Protein AF-A0A8R7U5A9-F1 (afdb_monomer)

Nearest PDB structures (foldseek):
  7xdx-assembly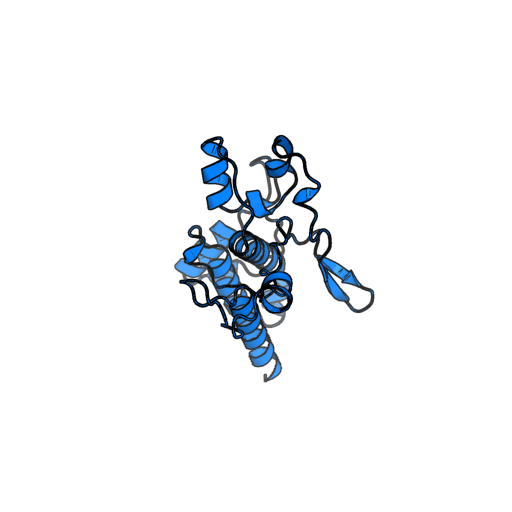2_B  TM=7.888E-01  e=1.200E-06  Arabidopsis thaliana
  7xdw-assembly2_B  TM=7.801E-01  e=1.683E-06  Arabidopsis thaliana
  4q5j-assembly1_A  TM=7.219E-01  e=9.048E-07  Arabidopsis thaliana
  7xdy-assembly2_B  TM=7.774E-01  e=3.311E-06  Arabidopsis thaliana
  3hgk-assembly3_C  TM=7.229E-01  e=4.433E-05  Solanum pimpinellifolium

pLDDT: mean 84.76, std 14.55, range [39.56, 98.56]

Mean predicted aligned error: 9.05 Å

Radius of gyration: 20.27 Å; Cα contacts (8 Å, |Δi|>4): 249; chains: 1; bounding box: 58×45×47 Å

Sequence (190 aa):
MAYLHEKLGMPTMRFVSMDGADFDAPPPPPPHGNLKSGNILLDANLEPHIADYGFFPLVNAPQAPQALFAFRSPEAVAVLQQQQRVPVSARSDVYCFGVVLLELITGRFPSQYLLNARGGTDVVHWAAAAVTEGSEHEVIDPVIAAAGGGSAVQLVRIAVECTDPAPESRPNMAEVARMVEEVASASGAS

Foldseek 3Di:
DVVCCVPPVDPDDQDAPPVRHGPPDDDDQFAQQAQAPVQFDADPVRDTDGHSRVVQVVDDQVCSCVRGLLCLALVNVVCVVVVHRDDRHLLSVLQRVLQRLLCVFQVWADCSNDPDNPDTDPSQVVLLVCVVVVNNVVRGHPVCVVVPCPLVSQSSVLSNLSRDSDSVSHDGVVVSVVSNVVSVVVVVVD

Structure (mmCIF, N/CA/C/O backbone):
data_AF-A0A8R7U5A9-F1
#
_entry.id   AF-A0A8R7U5A9-F1
#
loop_
_atom_site.group_PDB
_atom_site.id
_atom_site.type_symbol
_atom_site.label_atom_id
_atom_site.label_alt_id
_atom_site.label_comp_id
_atom_site.label_asym_id
_atom_site.label_entity_id
_atom_site.label_seq_id
_atom_site.pdbx_PDB_ins_code
_atom_site.Cartn_x
_atom_site.Cartn_y
_atom_site.Cartn_z
_atom_site.occupancy
_atom_site.B_iso_or_equiv
_atom_site.auth_seq_id
_atom_site.auth_comp_id
_atom_site.auth_asym_id
_atom_site.auth_atom_id
_atom_site.pdbx_PDB_model_num
ATOM 1 N N . MET A 1 1 ? 27.871 -22.276 -12.167 1.00 52.97 1 MET A N 1
ATOM 2 C CA . MET A 1 1 ? 29.222 -22.473 -12.774 1.00 52.97 1 MET A CA 1
ATOM 3 C C . MET A 1 1 ? 29.592 -23.948 -13.071 1.00 52.97 1 MET A C 1
ATOM 5 O O . MET A 1 1 ? 30.771 -24.288 -13.151 1.00 52.97 1 MET A O 1
ATOM 9 N N . ALA A 1 2 ? 28.615 -24.831 -13.340 1.00 52.47 2 ALA A N 1
ATOM 10 C CA . ALA A 1 2 ? 28.852 -26.277 -13.500 1.00 52.47 2 ALA A CA 1
ATOM 11 C C . ALA A 1 2 ? 29.769 -26.658 -14.687 1.00 52.47 2 ALA A C 1
ATOM 13 O O . ALA A 1 2 ? 30.553 -27.597 -14.583 1.00 52.47 2 ALA A O 1
ATOM 14 N N . TYR A 1 3 ? 29.738 -25.883 -15.779 1.00 52.34 3 TYR A N 1
ATOM 15 C CA . TYR A 1 3 ? 30.526 -26.145 -16.993 1.00 52.34 3 TYR A CA 1
ATOM 16 C C . TYR A 1 3 ? 32.052 -26.023 -16.793 1.00 52.34 3 TYR A C 1
ATOM 18 O O . TYR A 1 3 ? 32.822 -26.726 -17.444 1.00 52.34 3 TYR A O 1
ATOM 26 N N . LEU A 1 4 ? 32.515 -25.152 -15.885 1.00 55.72 4 LEU A N 1
ATOM 27 C CA . LEU A 1 4 ? 33.953 -24.943 -15.645 1.00 55.72 4 LEU A CA 1
ATOM 28 C C . LEU A 1 4 ? 34.554 -26.016 -14.728 1.00 55.72 4 LEU A C 1
ATOM 30 O O . LEU A 1 4 ? 35.714 -26.387 -14.902 1.00 55.72 4 LEU A O 1
ATOM 34 N N . HIS A 1 5 ? 33.759 -26.546 -13.796 1.00 57.88 5 HIS A N 1
ATOM 35 C CA . HIS A 1 5 ? 34.173 -27.600 -12.869 1.00 57.88 5 HIS A CA 1
ATOM 36 C C . HIS A 1 5 ? 34.512 -28.903 -13.607 1.00 57.88 5 HIS A C 1
ATOM 38 O O . HIS A 1 5 ? 35.567 -29.492 -13.381 1.00 57.88 5 HIS A O 1
ATOM 44 N N . GLU A 1 6 ? 33.658 -29.307 -14.552 1.00 55.81 6 GLU A N 1
ATOM 45 C CA . GLU A 1 6 ? 33.823 -30.556 -15.306 1.00 55.81 6 GLU A CA 1
ATOM 46 C C . GLU A 1 6 ? 35.008 -30.512 -16.288 1.00 55.81 6 GLU A C 1
ATOM 48 O O . GLU A 1 6 ? 35.665 -31.523 -16.524 1.00 55.81 6 GLU A O 1
ATOM 53 N N . LYS A 1 7 ? 35.321 -29.335 -16.849 1.00 59.81 7 LYS A N 1
ATOM 54 C CA . LYS A 1 7 ? 36.348 -29.180 -17.896 1.00 59.81 7 LYS A CA 1
ATOM 55 C C . LYS A 1 7 ? 37.743 -28.822 -17.381 1.00 59.81 7 LYS A C 1
ATOM 57 O O . LYS A 1 7 ? 38.711 -29.135 -18.068 1.00 59.81 7 LYS A O 1
ATOM 62 N N . LEU A 1 8 ? 37.860 -28.137 -16.240 1.00 62.53 8 LEU A N 1
ATOM 63 C CA . LEU A 1 8 ? 39.127 -27.526 -15.803 1.00 62.53 8 LEU A CA 1
ATOM 64 C C . LEU A 1 8 ? 39.675 -28.071 -14.479 1.00 62.53 8 LEU A C 1
ATOM 66 O O . LEU A 1 8 ? 40.737 -27.626 -14.051 1.00 62.53 8 LEU A O 1
ATOM 70 N N . GLY A 1 9 ? 38.988 -29.018 -13.827 1.00 54.84 9 GLY A N 1
ATOM 71 C CA . GLY A 1 9 ? 39.490 -29.675 -12.612 1.00 54.84 9 GLY A CA 1
ATOM 72 C C . GLY A 1 9 ? 39.739 -28.724 -11.436 1.00 54.84 9 GLY A C 1
ATOM 73 O O . GLY A 1 9 ? 40.524 -29.041 -10.543 1.00 54.84 9 GLY A O 1
ATOM 74 N N . MET A 1 10 ? 39.106 -27.547 -11.437 1.00 55.41 10 MET A N 1
ATOM 75 C CA . MET A 1 10 ? 39.210 -26.604 -10.327 1.00 55.41 10 MET A CA 1
ATOM 76 C C . MET A 1 10 ? 38.333 -27.076 -9.159 1.00 55.41 10 MET A C 1
ATOM 78 O O . MET A 1 10 ? 37.190 -27.470 -9.400 1.00 55.41 10 MET A O 1
ATOM 82 N N . PRO A 1 11 ? 38.820 -27.021 -7.904 1.00 54.31 11 PRO A N 1
ATOM 83 C CA . PRO A 1 11 ? 38.012 -27.369 -6.740 1.00 54.31 11 PRO A CA 1
ATOM 84 C C . PRO A 1 11 ? 36.778 -26.465 -6.659 1.00 54.31 11 PRO A C 1
ATOM 86 O O . PRO A 1 11 ? 36.844 -25.286 -7.008 1.00 54.31 11 PRO A O 1
ATOM 89 N N . THR A 1 12 ? 35.657 -27.016 -6.188 1.00 53.78 12 THR A N 1
ATOM 90 C CA . THR A 1 12 ? 34.401 -26.286 -5.978 1.00 53.78 12 THR A CA 1
ATOM 91 C C . THR A 1 12 ? 34.608 -25.147 -4.973 1.00 53.78 12 THR A C 1
ATOM 93 O O . THR A 1 12 ? 34.475 -25.332 -3.766 1.00 53.78 12 THR A O 1
ATOM 96 N N . MET A 1 13 ? 34.970 -23.958 -5.455 1.00 54.38 13 MET A N 1
ATOM 97 C CA . MET A 1 13 ? 34.947 -22.741 -4.652 1.00 54.38 13 MET A CA 1
ATOM 98 C C . MET A 1 13 ? 33.542 -22.158 -4.700 1.00 54.38 13 MET A C 1
ATOM 100 O O . MET A 1 13 ? 33.015 -21.860 -5.771 1.00 54.38 13 MET A O 1
ATOM 104 N N . ARG A 1 14 ? 32.944 -21.991 -3.520 1.00 55.91 14 ARG A N 1
ATOM 105 C CA . ARG A 1 14 ? 31.702 -21.244 -3.346 1.00 55.91 14 ARG A CA 1
ATOM 106 C C . ARG A 1 14 ? 32.019 -19.766 -3.546 1.00 55.91 14 ARG A C 1
ATOM 108 O O . ARG A 1 14 ? 32.600 -19.134 -2.666 1.00 55.91 14 ARG A O 1
ATOM 115 N N . PHE A 1 15 ? 31.704 -19.238 -4.724 1.00 54.28 15 PHE A N 1
ATOM 116 C CA . PHE A 1 15 ? 31.836 -17.812 -4.979 1.00 54.28 15 PHE A CA 1
ATOM 117 C C . PHE A 1 15 ? 30.671 -17.103 -4.299 1.00 54.28 15 PHE A C 1
ATOM 119 O O . PHE A 1 15 ? 29.506 -17.365 -4.589 1.00 54.28 15 PHE A O 1
ATOM 126 N N . VAL A 1 16 ? 31.008 -16.212 -3.377 1.00 54.53 16 VAL A N 1
ATOM 127 C CA . VAL A 1 16 ? 30.062 -15.331 -2.705 1.00 54.53 16 VAL A CA 1
ATOM 128 C C . VAL A 1 16 ? 30.324 -13.926 -3.241 1.00 54.53 16 VAL A C 1
ATOM 130 O O . VAL A 1 16 ? 31.478 -13.500 -3.322 1.00 54.53 16 VAL A O 1
ATOM 133 N N . SER A 1 17 ? 29.277 -13.234 -3.681 1.00 58.25 17 SER A N 1
ATOM 134 C CA . SER A 1 17 ? 29.341 -11.828 -4.084 1.00 58.25 17 SER A CA 1
ATOM 135 C C . SER A 1 17 ? 29.737 -10.941 -2.890 1.00 58.25 17 SER A C 1
ATOM 137 O O . SER A 1 17 ? 29.670 -11.364 -1.735 1.00 58.25 17 SER A O 1
ATOM 139 N N . MET A 1 18 ? 30.186 -9.706 -3.147 1.00 57.56 18 MET A N 1
ATOM 140 C CA . MET A 1 18 ? 30.623 -8.770 -2.093 1.00 57.56 18 MET A CA 1
ATOM 141 C C . MET A 1 18 ? 29.523 -8.440 -1.069 1.00 57.56 18 MET A C 1
ATOM 143 O O . MET A 1 18 ? 29.830 -7.992 0.031 1.00 57.56 18 MET A O 1
ATOM 147 N N . ASP A 1 19 ? 28.262 -8.678 -1.421 1.00 65.94 19 ASP A N 1
ATOM 148 C CA . ASP A 1 19 ? 27.071 -8.526 -0.582 1.00 65.94 19 ASP A CA 1
ATOM 149 C C . ASP A 1 19 ? 26.664 -9.814 0.163 1.00 65.94 19 ASP A C 1
ATOM 151 O O . ASP A 1 19 ? 25.644 -9.831 0.848 1.00 65.94 19 ASP A O 1
ATOM 155 N N . GLY A 1 20 ? 27.444 -10.896 0.066 1.00 59.91 20 GLY A N 1
ATOM 156 C CA . GLY A 1 20 ? 27.138 -12.160 0.740 1.00 59.91 20 GLY A CA 1
ATOM 157 C C . GLY A 1 20 ? 26.206 -13.093 -0.042 1.00 59.91 20 GLY A C 1
ATOM 158 O O . GLY A 1 20 ? 25.894 -14.176 0.455 1.00 59.91 20 GLY A O 1
ATOM 159 N N . ALA A 1 21 ? 25.774 -12.720 -1.253 1.00 60.69 21 ALA A N 1
ATOM 160 C CA . ALA A 1 21 ? 24.917 -13.565 -2.079 1.00 60.69 21 ALA A CA 1
ATOM 161 C C . ALA A 1 21 ? 25.711 -14.709 -2.734 1.00 60.69 21 ALA A C 1
ATOM 163 O O . ALA A 1 21 ? 26.776 -14.501 -3.317 1.00 60.69 21 ALA A O 1
ATOM 164 N N . ASP A 1 22 ? 25.189 -15.932 -2.639 1.00 66.75 22 ASP A N 1
ATOM 165 C CA . ASP A 1 22 ? 25.741 -17.101 -3.326 1.00 66.75 22 ASP A CA 1
ATOM 166 C C . ASP A 1 22 ? 25.539 -16.943 -4.840 1.00 66.75 22 ASP A C 1
ATOM 168 O O . ASP A 1 22 ? 24.410 -16.766 -5.295 1.00 66.75 22 ASP A O 1
ATOM 172 N N . PHE A 1 23 ? 26.614 -16.991 -5.631 1.00 65.69 23 PHE A N 1
ATOM 173 C CA . PHE A 1 23 ? 26.520 -16.818 -7.087 1.00 65.69 23 PHE A CA 1
ATOM 174 C C . PHE A 1 23 ? 25.699 -17.912 -7.781 1.00 65.69 23 PHE A C 1
ATOM 176 O O . PHE A 1 23 ? 25.204 -17.681 -8.884 1.00 65.69 23 PHE A O 1
ATOM 183 N N . ASP A 1 24 ? 25.577 -19.095 -7.171 1.00 71.88 24 ASP A N 1
ATOM 184 C CA . ASP A 1 24 ? 24.743 -20.180 -7.694 1.00 71.88 24 ASP A CA 1
ATOM 185 C C . ASP A 1 24 ? 23.318 -20.168 -7.086 1.00 71.88 24 ASP A C 1
ATOM 187 O O . ASP A 1 24 ? 22.491 -21.003 -7.464 1.00 71.88 24 ASP A O 1
ATOM 191 N N . ALA A 1 25 ? 22.983 -19.229 -6.184 1.00 67.19 25 ALA A N 1
ATOM 192 C CA . ALA A 1 25 ? 21.601 -19.055 -5.737 1.00 67.19 25 ALA A CA 1
ATOM 193 C C . ALA A 1 25 ? 20.736 -18.463 -6.863 1.00 67.19 25 ALA A C 1
ATOM 195 O O . ALA A 1 25 ? 21.189 -17.586 -7.606 1.00 67.19 25 ALA A O 1
ATOM 196 N N . PRO A 1 26 ? 19.475 -18.914 -7.007 1.00 67.00 26 PRO A N 1
ATOM 197 C CA . PRO A 1 26 ? 18.557 -18.297 -7.950 1.00 67.00 26 PRO A CA 1
ATOM 198 C C . PRO A 1 26 ? 18.385 -16.810 -7.600 1.00 67.00 26 PRO A C 1
ATOM 200 O O . PRO A 1 26 ? 18.334 -16.467 -6.414 1.00 67.00 26 PRO A O 1
ATOM 203 N N . PRO A 1 27 ? 18.292 -15.919 -8.606 1.00 68.00 27 PRO A N 1
ATOM 204 C CA . PRO A 1 27 ? 18.033 -14.511 -8.347 1.00 68.00 27 PRO A CA 1
ATOM 205 C C . PRO A 1 27 ? 16.726 -14.366 -7.558 1.00 68.00 27 PRO A C 1
ATOM 207 O O . PRO A 1 27 ? 15.812 -15.182 -7.738 1.00 68.00 27 PRO A O 1
ATOM 210 N N . PRO A 1 28 ? 16.613 -13.341 -6.695 1.00 70.25 28 PRO A N 1
ATOM 211 C CA . PRO A 1 28 ? 15.375 -13.099 -5.975 1.00 70.25 28 PRO A CA 1
ATOM 212 C C . PRO A 1 28 ? 14.217 -12.962 -6.974 1.00 70.25 28 PRO A C 1
ATOM 214 O O . PRO A 1 28 ? 14.418 -12.431 -8.076 1.00 70.25 28 PRO A O 1
ATOM 217 N N . PRO A 1 29 ? 13.014 -13.449 -6.621 1.00 77.44 29 PRO A N 1
ATOM 218 C CA . PRO A 1 29 ? 11.862 -13.340 -7.499 1.00 77.44 29 PRO A CA 1
ATOM 219 C C . PRO A 1 29 ? 11.632 -11.867 -7.861 1.00 77.44 29 PRO A C 1
ATOM 221 O O . PRO A 1 29 ? 11.804 -10.987 -7.009 1.00 77.44 29 PRO A O 1
ATOM 224 N N . PRO A 1 30 ? 11.278 -11.571 -9.122 1.00 83.69 30 PRO A N 1
ATOM 225 C CA . PRO A 1 30 ? 11.060 -10.199 -9.540 1.00 83.69 30 PRO A CA 1
ATOM 226 C C . PRO A 1 30 ? 9.892 -9.576 -8.758 1.00 83.69 30 PRO A C 1
ATOM 228 O O . PRO A 1 30 ? 8.978 -10.291 -8.332 1.00 83.69 30 PRO A O 1
ATOM 231 N N . PRO A 1 31 ? 9.889 -8.247 -8.585 1.00 89.75 31 PRO A N 1
ATOM 232 C CA . PRO A 1 31 ? 8.745 -7.552 -8.013 1.00 89.75 31 PRO A CA 1
ATOM 233 C C . PRO A 1 31 ? 7.491 -7.739 -8.878 1.00 89.75 31 PRO A C 1
ATOM 235 O O . PRO A 1 31 ? 7.576 -7.906 -10.098 1.00 89.75 31 PRO A O 1
ATOM 238 N N . HIS A 1 32 ? 6.325 -7.681 -8.243 1.00 92.06 32 HIS A N 1
ATOM 239 C CA . HIS A 1 32 ? 5.021 -7.789 -8.883 1.00 92.06 32 HIS A CA 1
ATOM 240 C C . HIS A 1 32 ? 4.778 -6.626 -9.855 1.00 92.06 32 HIS A C 1
ATOM 242 O O . HIS A 1 32 ? 4.380 -6.829 -11.003 1.00 92.06 32 HIS A O 1
ATOM 248 N N . GLY A 1 33 ? 5.002 -5.389 -9.409 1.00 90.94 33 GLY A N 1
ATOM 249 C CA . GLY A 1 33 ? 4.926 -4.182 -10.235 1.00 90.94 33 GLY A CA 1
ATOM 250 C C . GLY A 1 33 ? 3.523 -3.664 -10.541 1.00 90.94 33 GLY A C 1
ATOM 251 O O . GLY A 1 33 ? 3.365 -2.511 -10.942 1.00 90.94 33 GLY A O 1
ATOM 252 N N . ASN A 1 34 ? 2.497 -4.488 -10.346 1.00 92.00 34 ASN A N 1
ATOM 253 C CA . ASN A 1 34 ? 1.094 -4.112 -10.537 1.00 92.00 34 ASN A CA 1
ATOM 254 C C . ASN A 1 34 ? 0.180 -4.490 -9.358 1.00 92.00 34 ASN A C 1
ATOM 256 O O . ASN A 1 34 ? -0.948 -4.931 -9.566 1.00 92.00 34 ASN A O 1
ATOM 260 N N . LEU A 1 35 ? 0.689 -4.424 -8.126 1.00 93.88 35 LEU A N 1
ATOM 261 C CA . LEU A 1 35 ? -0.087 -4.814 -6.948 1.00 93.88 35 LEU A CA 1
ATOM 262 C C . LEU A 1 35 ? -1.140 -3.741 -6.640 1.00 93.88 35 LEU A C 1
ATOM 264 O O . LEU A 1 35 ? -0.791 -2.588 -6.451 1.00 93.88 35 LEU A O 1
ATOM 268 N N . LYS A 1 36 ? -2.420 -4.103 -6.599 1.00 93.31 36 LYS A N 1
ATOM 269 C CA . LYS A 1 36 ? -3.555 -3.225 -6.256 1.00 93.31 36 LYS A CA 1
ATOM 270 C C . LYS A 1 36 ? -4.734 -4.094 -5.832 1.00 93.31 36 LYS A C 1
ATOM 272 O O . LYS A 1 36 ? -4.750 -5.273 -6.181 1.00 93.31 36 LYS A O 1
ATOM 277 N N . SER A 1 37 ? -5.739 -3.530 -5.167 1.00 93.25 37 SER A N 1
ATOM 278 C CA . SER A 1 37 ? -6.902 -4.302 -4.702 1.00 93.25 37 SER A CA 1
ATOM 279 C C . SER A 1 37 ? -7.628 -5.025 -5.836 1.00 93.25 37 SER A C 1
ATOM 281 O O . SER A 1 37 ? -7.954 -6.197 -5.704 1.00 93.25 37 SER A O 1
ATOM 283 N N . GLY A 1 38 ? -7.768 -4.391 -7.005 1.00 92.75 38 GLY A N 1
ATOM 284 C CA . GLY A 1 38 ? -8.354 -5.025 -8.195 1.00 92.75 38 GLY A CA 1
ATOM 285 C C . GLY A 1 38 ? -7.584 -6.238 -8.744 1.00 92.75 38 GLY A C 1
ATOM 286 O O . GLY A 1 38 ? -8.126 -6.963 -9.572 1.00 92.75 38 GLY A O 1
ATOM 287 N N . ASN A 1 39 ? -6.348 -6.461 -8.288 1.00 94.81 39 ASN A N 1
ATOM 288 C CA . ASN A 1 39 ? -5.512 -7.608 -8.648 1.00 94.81 39 ASN A CA 1
ATOM 289 C C . ASN A 1 39 ? -5.354 -8.603 -7.482 1.00 94.81 39 ASN A C 1
ATOM 291 O O . ASN A 1 39 ? -4.553 -9.530 -7.572 1.00 94.81 39 ASN A O 1
ATOM 295 N N . ILE A 1 40 ? -6.113 -8.421 -6.398 1.00 96.12 40 ILE A N 1
ATOM 296 C CA . ILE A 1 40 ? -6.243 -9.371 -5.293 1.00 96.12 40 ILE A CA 1
ATOM 297 C C . ILE A 1 40 ? -7.650 -9.955 -5.395 1.00 96.12 40 ILE A C 1
ATOM 299 O O . ILE A 1 40 ? -8.641 -9.319 -5.047 1.00 96.12 40 ILE A O 1
ATOM 303 N N . LEU A 1 41 ? -7.738 -11.155 -5.952 1.00 96.62 41 LEU A N 1
ATOM 304 C CA . LEU A 1 41 ? -8.997 -11.848 -6.186 1.00 96.62 41 LEU A CA 1
ATOM 305 C C . LEU A 1 41 ? -9.347 -12.697 -4.969 1.00 96.62 41 LEU A C 1
ATOM 307 O O . LEU A 1 41 ? -8.460 -13.251 -4.333 1.00 96.62 41 LEU A O 1
ATOM 311 N N . LEU A 1 42 ? -10.634 -12.834 -4.673 1.00 96.88 42 LEU A N 1
ATOM 312 C CA . LEU A 1 42 ? -11.114 -13.735 -3.630 1.00 96.88 42 LEU A CA 1
ATOM 313 C C . LEU A 1 42 ? -11.749 -14.957 -4.284 1.00 96.88 42 LEU A C 1
ATOM 315 O O . LEU A 1 42 ? -12.550 -14.8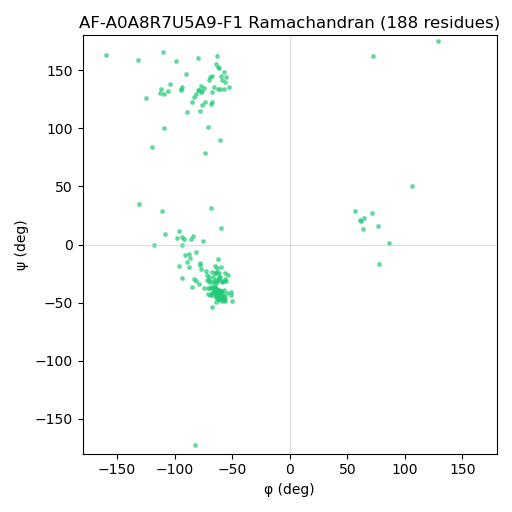16 -5.214 1.00 96.88 42 LEU A O 1
ATOM 319 N N . ASP A 1 43 ? -11.389 -16.149 -3.816 1.00 96.75 43 ASP A N 1
ATOM 320 C CA . ASP A 1 43 ? -12.057 -17.376 -4.244 1.00 96.75 43 ASP A CA 1
ATOM 321 C C . ASP A 1 43 ? -13.369 -17.626 -3.473 1.00 96.75 43 ASP A C 1
ATOM 323 O O . ASP A 1 43 ? -13.854 -16.786 -2.711 1.00 96.75 43 ASP A O 1
ATOM 327 N N . ALA A 1 44 ? -13.979 -18.796 -3.688 1.00 96.81 44 ALA A N 1
ATOM 328 C CA . ALA A 1 44 ? -15.245 -19.166 -3.056 1.00 96.81 44 ALA A CA 1
ATOM 329 C C . ALA A 1 44 ? -15.177 -19.268 -1.519 1.00 96.81 44 ALA A C 1
ATOM 331 O O . ALA A 1 44 ? -16.220 -19.203 -0.870 1.00 96.81 44 ALA A O 1
ATOM 332 N N . ASN A 1 45 ? -13.982 -19.422 -0.946 1.00 97.00 45 ASN A N 1
ATOM 333 C CA . ASN A 1 45 ? -13.744 -19.484 0.494 1.00 97.00 45 ASN A CA 1
ATOM 334 C C . ASN A 1 45 ? -13.284 -18.136 1.072 1.00 97.00 45 ASN A C 1
ATOM 336 O O . ASN A 1 45 ? -12.977 -18.074 2.258 1.00 97.00 45 ASN A O 1
ATOM 340 N N . LEU A 1 46 ? -13.265 -17.067 0.264 1.00 93.56 46 LEU A N 1
ATOM 341 C CA . LEU A 1 46 ? -12.685 -15.761 0.602 1.00 93.56 46 LEU A CA 1
ATOM 342 C C . LEU A 1 46 ? -11.164 -15.792 0.816 1.00 93.56 46 LEU A C 1
ATOM 344 O O . LEU A 1 46 ? -10.618 -14.887 1.444 1.00 93.56 46 LEU A O 1
ATOM 348 N N . GLU A 1 47 ? -10.471 -16.783 0.252 1.00 95.75 47 GLU A N 1
ATOM 349 C CA . GLU A 1 47 ? -9.008 -16.801 0.267 1.00 95.75 47 GLU A CA 1
ATOM 350 C C . GLU A 1 47 ? -8.460 -15.847 -0.810 1.00 95.75 47 GLU A C 1
ATOM 352 O O . GLU A 1 47 ? -8.944 -15.874 -1.952 1.00 95.75 47 GLU A O 1
ATOM 357 N N . PRO A 1 48 ? -7.475 -14.987 -0.479 1.00 94.69 48 PRO A N 1
ATOM 358 C CA . PRO A 1 48 ? -6.914 -14.030 -1.421 1.00 94.69 48 PRO A CA 1
ATOM 359 C C . PRO A 1 48 ? -5.893 -14.667 -2.374 1.00 94.69 48 PRO A C 1
ATOM 361 O O . PRO A 1 48 ? -4.950 -15.338 -1.961 1.00 94.69 48 PRO A O 1
ATOM 364 N N . HIS A 1 49 ? -6.028 -14.363 -3.665 1.00 95.19 49 HIS A N 1
ATOM 365 C CA . HIS A 1 49 ? -5.145 -14.791 -4.751 1.00 95.19 49 HIS A CA 1
ATOM 366 C C . HIS A 1 49 ? -4.635 -13.577 -5.527 1.00 95.19 49 HIS A C 1
ATOM 368 O O . HIS A 1 49 ? -5.418 -12.767 -6.024 1.00 95.19 49 HIS A O 1
ATOM 374 N N . ILE A 1 50 ? -3.316 -13.456 -5.667 1.00 94.31 50 ILE A N 1
ATOM 375 C CA . ILE A 1 50 ? -2.691 -12.354 -6.408 1.00 94.31 50 ILE A CA 1
ATOM 376 C C . ILE A 1 50 ? -2.678 -12.680 -7.909 1.00 94.31 50 ILE A C 1
ATOM 378 O O . ILE A 1 50 ? -2.173 -13.724 -8.322 1.00 94.31 50 ILE A O 1
ATOM 382 N N . ALA A 1 51 ? -3.202 -11.767 -8.727 1.00 93.56 51 ALA A N 1
ATOM 383 C CA . ALA A 1 51 ? -3.227 -11.843 -10.187 1.00 93.56 51 ALA A CA 1
ATOM 384 C C . ALA A 1 51 ? -2.282 -10.810 -10.834 1.00 93.56 51 ALA A C 1
ATOM 386 O O . ALA A 1 51 ? -1.847 -9.863 -10.190 1.00 93.56 51 ALA A O 1
ATOM 387 N N . ASP A 1 52 ? -1.986 -10.970 -12.129 1.00 89.50 52 ASP A N 1
ATOM 388 C CA . ASP A 1 52 ? -1.081 -10.111 -12.923 1.00 89.50 52 ASP A CA 1
ATOM 389 C C . ASP A 1 52 ? 0.386 -10.060 -12.452 1.00 89.50 52 ASP A C 1
ATOM 391 O O . ASP A 1 52 ? 1.148 -9.161 -12.834 1.00 89.50 52 ASP A O 1
ATOM 395 N N . TYR A 1 53 ? 0.831 -11.049 -11.674 1.00 88.00 53 TYR A N 1
ATOM 396 C CA . TYR A 1 53 ? 2.254 -11.214 -11.396 1.00 88.00 53 TYR A CA 1
ATOM 397 C C . TYR A 1 53 ? 3.019 -11.501 -12.696 1.00 88.00 53 TYR A C 1
ATOM 399 O O . TYR A 1 53 ? 2.607 -12.325 -13.513 1.00 88.00 53 TYR A O 1
ATOM 407 N N . GLY A 1 54 ? 4.143 -10.813 -12.907 1.00 80.69 54 GLY A N 1
ATOM 408 C CA . GLY A 1 54 ? 4.915 -10.938 -14.146 1.00 80.69 54 GLY A CA 1
ATOM 409 C C . GLY A 1 54 ? 4.304 -10.202 -15.344 1.00 80.69 54 GLY A C 1
ATOM 410 O O . GLY A 1 54 ? 4.714 -10.443 -16.476 1.00 80.69 54 GLY A O 1
ATOM 411 N N . PHE A 1 55 ? 3.361 -9.279 -15.122 1.00 82.12 55 PHE A N 1
ATOM 412 C CA . PHE A 1 55 ? 2.802 -8.446 -16.189 1.00 82.12 55 PHE A CA 1
ATOM 413 C C . PHE A 1 55 ? 3.791 -7.381 -16.698 1.00 82.12 55 PHE A C 1
ATOM 415 O O . PHE A 1 55 ? 3.778 -7.051 -17.881 1.00 82.12 55 PHE A O 1
ATOM 422 N N . PHE A 1 56 ? 4.701 -6.881 -15.848 1.00 81.12 56 PHE A N 1
ATOM 423 C CA . PHE A 1 56 ? 5.645 -5.801 -16.195 1.00 81.12 56 PHE A CA 1
ATOM 424 C C . PHE A 1 56 ? 6.432 -6.023 -17.508 1.00 81.12 56 PHE A C 1
ATOM 426 O O . PHE A 1 56 ? 6.432 -5.114 -18.340 1.00 81.12 56 PHE A O 1
ATOM 433 N N . PRO A 1 57 ? 7.057 -7.193 -17.763 1.00 78.81 57 PRO A N 1
ATOM 434 C CA . PRO A 1 57 ? 7.801 -7.441 -19.002 1.00 78.81 57 PRO A CA 1
ATOM 435 C C . PRO A 1 57 ? 6.944 -7.441 -20.276 1.00 78.81 57 PRO A C 1
ATOM 437 O O . PRO A 1 57 ? 7.492 -7.321 -21.368 1.00 78.81 57 PRO A O 1
ATOM 440 N N . LEU A 1 58 ? 5.621 -7.591 -20.152 1.00 84.06 58 LEU A N 1
ATOM 441 C CA . LEU A 1 58 ? 4.685 -7.622 -21.280 1.00 84.06 58 LEU A CA 1
ATOM 442 C C . LEU A 1 58 ? 4.203 -6.221 -21.686 1.00 84.06 58 LEU A C 1
ATOM 444 O O . LEU A 1 58 ? 3.540 -6.070 -22.712 1.00 84.06 58 LEU A O 1
ATOM 448 N N . VAL A 1 59 ? 4.528 -5.192 -20.898 1.00 84.38 59 VAL A N 1
ATOM 449 C CA . VAL A 1 59 ? 4.093 -3.818 -21.144 1.00 84.38 59 VAL A CA 1
ATOM 450 C C . VAL A 1 59 ? 5.156 -3.043 -21.918 1.00 84.38 59 VAL A C 1
ATOM 452 O O . VAL A 1 59 ? 6.335 -3.020 -21.561 1.00 84.38 59 VAL A O 1
ATOM 455 N N . ASN A 1 60 ? 4.731 -2.326 -22.961 1.00 84.56 60 ASN A N 1
ATOM 456 C CA . ASN A 1 60 ? 5.617 -1.424 -23.692 1.00 84.56 60 ASN A CA 1
ATOM 457 C C . ASN A 1 60 ? 6.156 -0.328 -22.762 1.00 84.56 60 ASN A C 1
ATOM 459 O O . ASN A 1 60 ? 5.384 0.332 -22.067 1.00 84.56 60 ASN A O 1
ATOM 463 N N . ALA A 1 61 ? 7.464 -0.061 -22.811 1.00 81.12 61 ALA A N 1
ATOM 464 C CA . ALA A 1 61 ? 8.106 0.911 -21.920 1.00 81.12 61 ALA A CA 1
ATOM 465 C C . ALA A 1 61 ? 7.423 2.302 -21.877 1.00 81.12 61 ALA A C 1
ATOM 467 O O . ALA A 1 61 ? 7.256 2.821 -20.776 1.00 81.12 61 ALA A O 1
ATOM 468 N N . PRO A 1 62 ? 6.950 2.891 -22.999 1.00 83.81 62 PRO A N 1
ATOM 469 C CA . PRO A 1 62 ? 6.228 4.169 -22.960 1.00 83.81 62 PRO A CA 1
ATOM 470 C C . PRO A 1 62 ? 4.858 4.104 -22.265 1.00 83.81 62 PRO A C 1
ATOM 472 O O . PRO A 1 62 ? 4.349 5.123 -21.811 1.00 83.81 62 PRO A O 1
ATOM 475 N N . GLN A 1 63 ? 4.246 2.918 -22.199 1.00 84.88 63 GLN A N 1
ATOM 476 C CA . GLN A 1 63 ? 2.922 2.685 -21.613 1.00 84.88 63 GLN A CA 1
ATOM 477 C C . GLN A 1 63 ? 3.001 2.194 -20.159 1.00 84.88 63 GLN A C 1
ATOM 479 O O . GLN A 1 63 ? 2.022 2.313 -19.424 1.00 84.88 63 GLN A O 1
ATOM 484 N N . ALA A 1 64 ? 4.162 1.690 -19.726 1.00 84.88 64 ALA A N 1
ATOM 485 C CA . ALA A 1 64 ? 4.383 1.150 -18.384 1.00 84.88 64 ALA A CA 1
ATOM 486 C C . ALA A 1 64 ? 3.940 2.094 -17.249 1.00 84.88 64 ALA A C 1
ATOM 488 O O . ALA A 1 64 ? 3.223 1.623 -16.365 1.00 84.88 64 ALA A O 1
ATOM 489 N N . PRO A 1 65 ? 4.218 3.415 -17.295 1.00 85.19 65 PRO A N 1
ATOM 490 C CA . PRO A 1 65 ? 3.751 4.346 -16.267 1.00 85.19 65 PRO A CA 1
ATOM 491 C C . PRO A 1 65 ? 2.232 4.398 -16.107 1.00 85.19 65 PRO A C 1
ATOM 493 O O . PRO A 1 65 ? 1.727 4.638 -15.014 1.00 85.19 65 PRO A O 1
ATOM 496 N N . GLN A 1 66 ? 1.485 4.193 -17.192 1.00 83.31 66 GLN A N 1
ATOM 497 C CA . GLN A 1 66 ? 0.024 4.227 -17.156 1.00 83.31 66 GLN A CA 1
ATOM 498 C C . GLN A 1 66 ? -0.562 2.878 -16.742 1.00 83.31 66 GLN A C 1
ATOM 500 O O . GLN A 1 66 ? -1.556 2.850 -16.022 1.00 83.31 66 GLN A O 1
ATOM 505 N N . ALA A 1 67 ? 0.064 1.781 -17.170 1.00 82.94 67 ALA A N 1
ATOM 506 C CA . ALA A 1 67 ? -0.450 0.430 -16.988 1.00 8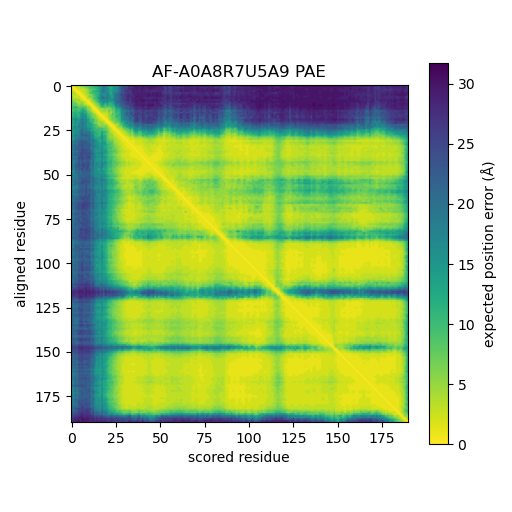2.94 67 ALA A CA 1
ATOM 507 C C . ALA A 1 67 ? -0.135 -0.190 -15.619 1.00 82.94 67 ALA A C 1
ATOM 509 O O . ALA A 1 67 ? -0.896 -1.036 -15.157 1.00 82.94 67 ALA A O 1
ATOM 510 N N . LEU A 1 68 ? 0.982 0.192 -14.991 1.00 87.19 68 LEU A N 1
ATOM 511 C CA . LEU A 1 68 ? 1.519 -0.506 -13.825 1.00 87.19 68 LEU A CA 1
ATOM 512 C C . LEU A 1 68 ? 1.446 0.345 -12.566 1.00 87.19 68 LEU A C 1
ATOM 514 O O . LEU A 1 68 ? 1.875 1.502 -12.542 1.00 87.19 68 LEU A O 1
ATOM 518 N N . PHE A 1 69 ? 0.916 -0.259 -11.506 1.00 88.50 69 PHE A N 1
ATOM 519 C CA . PHE A 1 69 ? 0.645 0.450 -10.266 1.00 88.50 69 PHE A CA 1
ATOM 520 C C . PHE A 1 69 ? 1.905 0.861 -9.493 1.00 88.50 69 PHE A C 1
ATOM 522 O O . PHE A 1 69 ? 1.907 1.917 -8.867 1.00 88.50 69 PHE A O 1
ATOM 529 N N . ALA A 1 70 ? 3.017 0.131 -9.630 1.00 86.25 70 ALA A N 1
ATOM 530 C CA . ALA A 1 70 ? 4.292 0.506 -9.013 1.00 86.25 70 ALA A CA 1
ATOM 531 C C . ALA A 1 70 ? 4.776 1.912 -9.409 1.00 86.25 70 ALA A C 1
ATOM 533 O O . ALA A 1 70 ? 5.479 2.554 -8.638 1.00 86.25 70 ALA A O 1
ATOM 534 N N . PHE A 1 71 ? 4.355 2.446 -10.563 1.00 86.38 71 PHE A N 1
ATOM 535 C CA . PHE A 1 71 ? 4.681 3.820 -10.968 1.00 86.38 71 PHE A CA 1
ATOM 536 C C . PHE A 1 71 ? 3.883 4.902 -10.225 1.00 86.38 71 PHE A C 1
ATOM 538 O O . PHE A 1 71 ? 3.996 6.082 -10.555 1.00 86.38 71 PHE A O 1
ATOM 545 N N . ARG A 1 72 ? 3.043 4.523 -9.258 1.00 88.50 72 ARG A N 1
ATOM 546 C CA . ARG A 1 72 ? 2.375 5.445 -8.331 1.00 88.50 72 ARG A CA 1
ATOM 547 C C . ARG A 1 72 ? 3.177 5.679 -7.057 1.00 88.50 72 ARG A C 1
ATOM 549 O O . ARG A 1 72 ? 2.810 6.569 -6.299 1.00 88.50 72 ARG A O 1
ATO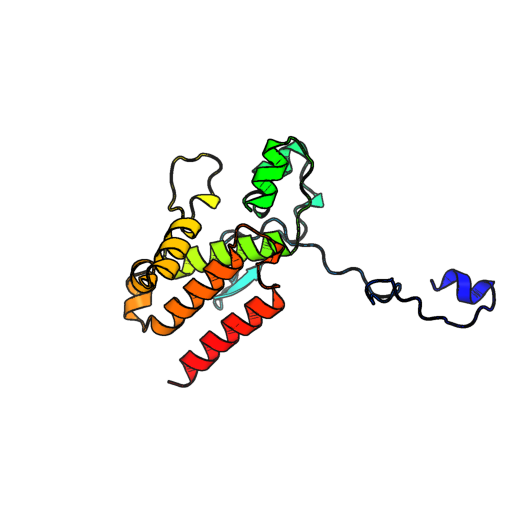M 556 N N . SER A 1 73 ? 4.258 4.929 -6.828 1.00 90.56 73 SER A N 1
ATOM 557 C CA . SER A 1 73 ? 5.127 5.198 -5.689 1.00 90.56 73 SER A CA 1
ATOM 558 C C . SER A 1 73 ? 5.862 6.541 -5.860 1.00 90.56 73 SER A C 1
ATOM 560 O O . SER A 1 73 ? 6.195 6.920 -6.993 1.00 90.56 73 SER A O 1
ATOM 562 N N . PRO A 1 74 ? 6.111 7.291 -4.770 1.00 90.31 74 PRO A N 1
ATOM 563 C CA . PRO A 1 74 ? 6.700 8.631 -4.836 1.00 90.31 74 PRO A CA 1
ATOM 564 C C . PRO A 1 74 ? 8.025 8.695 -5.608 1.00 90.31 74 PRO A C 1
ATOM 566 O O . PRO A 1 74 ? 8.224 9.583 -6.438 1.00 90.31 74 PRO A O 1
ATOM 569 N N . GLU A 1 75 ? 8.903 7.713 -5.406 1.00 90.00 75 GLU A N 1
ATOM 570 C CA . GLU A 1 75 ? 10.182 7.596 -6.102 1.00 90.00 75 GLU A CA 1
ATOM 571 C C . GLU A 1 75 ? 10.010 7.360 -7.606 1.00 90.00 75 GLU A C 1
ATOM 573 O O . GLU A 1 75 ? 10.752 7.917 -8.416 1.00 90.00 75 GLU A O 1
ATOM 578 N N . ALA A 1 76 ? 9.004 6.579 -8.004 1.00 89.25 76 ALA A N 1
ATOM 579 C CA . ALA A 1 76 ? 8.748 6.312 -9.407 1.00 89.25 76 ALA A CA 1
ATOM 580 C C . ALA A 1 76 ? 8.204 7.554 -10.113 1.00 89.25 76 ALA A C 1
ATOM 582 O O . ALA A 1 76 ? 8.658 7.897 -11.205 1.00 89.25 76 ALA A O 1
ATOM 583 N N . VAL A 1 77 ? 7.281 8.271 -9.467 1.00 87.44 77 VAL A N 1
ATOM 584 C CA . VAL A 1 77 ? 6.752 9.542 -9.974 1.00 87.44 77 VAL A CA 1
ATOM 585 C C . VAL A 1 77 ? 7.880 10.563 -10.155 1.00 87.44 77 VAL A C 1
ATOM 587 O O . VAL A 1 77 ? 7.960 11.193 -11.211 1.00 87.44 77 VAL A O 1
ATOM 590 N N . ALA A 1 78 ? 8.787 10.684 -9.181 1.00 86.88 78 ALA A N 1
ATOM 591 C CA . ALA A 1 78 ? 9.919 11.607 -9.254 1.00 86.88 78 ALA A CA 1
ATOM 592 C C . ALA A 1 78 ? 10.860 11.301 -10.437 1.00 86.88 78 ALA A C 1
ATOM 594 O O . ALA A 1 78 ? 11.244 12.207 -11.178 1.00 86.88 78 ALA A O 1
ATOM 595 N N . VAL A 1 79 ? 11.193 10.027 -10.670 1.00 86.25 79 VAL A N 1
ATOM 596 C CA . VAL A 1 79 ? 12.064 9.613 -11.788 1.00 86.25 79 VAL A CA 1
ATOM 597 C C . VAL A 1 79 ? 11.369 9.807 -13.146 1.00 86.25 79 VAL A C 1
ATOM 599 O O . VAL A 1 79 ? 11.999 10.255 -14.108 1.00 86.25 79 VAL A O 1
ATOM 602 N N . LEU A 1 80 ? 10.058 9.551 -13.238 1.00 84.25 80 LEU A N 1
ATOM 603 C CA . LEU A 1 80 ? 9.284 9.799 -14.462 1.00 84.25 80 LEU A CA 1
ATOM 604 C C . LEU A 1 80 ? 9.244 11.280 -14.849 1.00 84.25 80 LEU A C 1
ATOM 606 O O . LEU A 1 80 ? 9.332 11.601 -16.035 1.00 84.25 80 LEU A O 1
ATOM 610 N N . GLN A 1 81 ? 9.139 12.187 -13.873 1.00 84.12 81 GLN A N 1
ATOM 611 C CA . GLN A 1 81 ? 9.185 13.634 -14.119 1.00 84.12 81 GLN A CA 1
ATOM 612 C C . GLN A 1 81 ? 10.520 14.077 -14.729 1.00 84.12 81 GLN A C 1
ATOM 614 O O . GLN A 1 81 ? 10.561 15.031 -15.504 1.00 84.12 81 GLN A O 1
ATOM 619 N N . GLN A 1 82 ? 11.599 13.349 -14.438 1.00 83.94 82 GLN A N 1
ATOM 620 C CA . GLN A 1 82 ? 12.924 13.560 -15.021 1.00 83.94 82 GLN A CA 1
ATOM 621 C C . GLN A 1 82 ? 13.107 12.864 -16.381 1.00 83.94 82 GLN A C 1
ATOM 623 O O . GLN A 1 82 ? 14.214 12.851 -16.914 1.00 83.94 82 GLN A O 1
ATOM 628 N N . GLN A 1 83 ? 12.042 12.283 -16.950 1.00 77.94 83 GLN A N 1
ATOM 629 C CA . GLN A 1 83 ? 12.062 11.519 -18.206 1.00 77.94 83 GLN A CA 1
ATOM 630 C C . GLN A 1 83 ? 13.051 10.343 -18.187 1.00 77.94 83 GLN A C 1
ATOM 632 O O . GLN A 1 83 ? 13.580 9.932 -19.222 1.00 77.94 83 GLN A O 1
ATOM 637 N N . GLN A 1 84 ? 13.295 9.784 -17.003 1.00 75.31 84 GLN A N 1
ATOM 638 C CA . GLN A 1 84 ? 14.180 8.645 -16.813 1.00 75.31 84 GLN A CA 1
ATOM 639 C C . GLN A 1 84 ? 13.392 7.337 -16.723 1.00 75.31 84 GLN A C 1
ATOM 641 O O . GLN A 1 84 ? 12.197 7.298 -16.420 1.00 75.31 84 GLN A O 1
ATOM 646 N N . ARG A 1 85 ? 14.080 6.227 -17.000 1.00 72.62 85 ARG A N 1
ATOM 647 C CA . ARG A 1 85 ? 13.498 4.891 -16.887 1.00 72.62 85 ARG A CA 1
ATOM 648 C C . ARG A 1 85 ? 13.458 4.481 -15.415 1.00 72.62 85 ARG A C 1
ATOM 650 O O . ARG A 1 85 ? 14.508 4.273 -14.817 1.00 72.62 85 ARG A O 1
ATOM 657 N N . VAL A 1 86 ? 12.259 4.312 -14.859 1.00 70.12 86 VAL A N 1
ATOM 658 C CA . VAL A 1 86 ? 12.099 3.804 -13.489 1.00 70.12 86 VAL A CA 1
ATOM 659 C C . VAL A 1 86 ? 12.200 2.278 -13.469 1.00 70.12 86 VAL A C 1
ATOM 661 O O . VAL A 1 86 ? 11.494 1.617 -14.240 1.00 70.12 86 VAL A O 1
ATOM 664 N N . PRO A 1 87 ? 13.027 1.691 -12.592 1.00 73.31 87 PRO A N 1
ATOM 665 C CA . PRO A 1 87 ? 12.927 0.278 -12.271 1.00 73.31 87 PRO A CA 1
ATOM 666 C C . PRO A 1 87 ? 11.751 0.030 -11.316 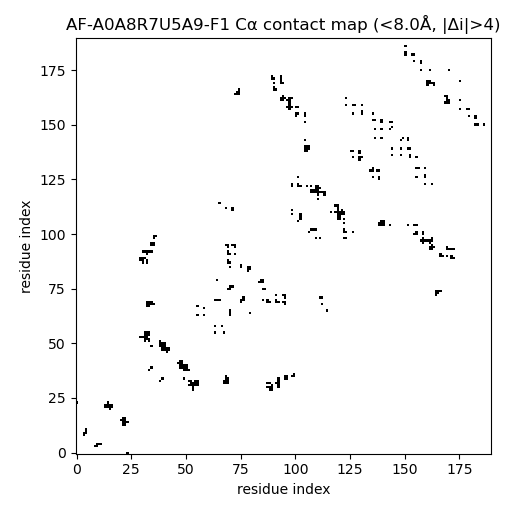1.00 73.31 87 PRO A C 1
ATOM 668 O O . PRO A 1 87 ? 11.630 0.678 -10.278 1.00 73.31 87 PRO A O 1
ATOM 671 N N . VAL A 1 88 ? 10.905 -0.950 -11.636 1.00 84.00 88 VAL A N 1
ATOM 672 C CA . VAL A 1 88 ? 9.989 -1.531 -10.645 1.00 84.00 88 VAL A CA 1
ATOM 673 C C . VAL A 1 88 ? 10.829 -2.242 -9.586 1.00 84.00 88 VAL A C 1
ATOM 675 O O . VAL A 1 88 ? 11.777 -2.951 -9.925 1.00 84.00 88 VAL A O 1
ATOM 678 N N . SER A 1 89 ? 10.495 -2.050 -8.311 1.00 89.88 89 SER A N 1
ATOM 679 C CA . SER A 1 89 ? 11.268 -2.577 -7.184 1.00 89.88 89 SER A CA 1
ATOM 680 C C . SER A 1 89 ? 10.386 -3.287 -6.158 1.00 89.88 89 SER A C 1
ATOM 682 O O . SER A 1 89 ? 9.193 -3.005 -6.040 1.00 89.88 89 SER A O 1
ATOM 684 N N . ALA A 1 90 ? 10.981 -4.154 -5.338 1.00 92.44 90 ALA A N 1
ATOM 685 C CA . ALA A 1 90 ? 10.269 -4.757 -4.210 1.00 92.44 90 ALA A CA 1
ATOM 686 C C . ALA A 1 90 ? 9.730 -3.692 -3.231 1.00 92.44 90 ALA A C 1
ATOM 688 O O . ALA A 1 90 ? 8.662 -3.860 -2.652 1.00 92.44 90 ALA A O 1
ATOM 689 N N . ARG A 1 91 ? 10.422 -2.551 -3.087 1.00 94.69 91 ARG A N 1
ATOM 690 C CA . ARG A 1 91 ? 9.964 -1.421 -2.259 1.00 94.69 91 ARG A CA 1
ATOM 691 C C . ARG A 1 91 ? 8.753 -0.702 -2.848 1.00 94.69 91 ARG A C 1
ATOM 693 O O . ARG A 1 91 ? 7.940 -0.178 -2.088 1.00 94.69 91 ARG A O 1
ATOM 700 N N . SER A 1 92 ? 8.612 -0.683 -4.173 1.00 93.62 92 SER A N 1
ATOM 701 C CA . SER A 1 92 ? 7.396 -0.170 -4.808 1.00 93.62 92 SER A CA 1
ATOM 702 C C . SER A 1 92 ? 6.199 -1.086 -4.544 1.00 93.62 92 SER A C 1
ATOM 704 O O . SER A 1 92 ? 5.120 -0.578 -4.267 1.00 93.62 92 SER A O 1
ATOM 706 N N . ASP A 1 93 ? 6.385 -2.412 -4.499 1.00 94.94 93 ASP A N 1
ATOM 707 C CA . ASP A 1 93 ? 5.308 -3.336 -4.111 1.00 94.94 93 ASP A CA 1
ATOM 708 C C . ASP A 1 93 ? 4.895 -3.164 -2.644 1.00 94.94 93 ASP A C 1
ATOM 710 O O . ASP A 1 93 ? 3.706 -3.227 -2.346 1.00 94.94 93 ASP A O 1
ATOM 714 N N . VAL A 1 94 ? 5.840 -2.885 -1.736 1.00 97.44 94 VAL A N 1
ATOM 715 C CA . VAL A 1 94 ? 5.520 -2.554 -0.332 1.00 97.44 94 VAL A CA 1
ATOM 716 C C . VAL A 1 94 ? 4.638 -1.307 -0.248 1.00 97.44 94 VAL A C 1
ATOM 718 O O . VAL A 1 94 ? 3.609 -1.335 0.423 1.00 97.44 94 VAL A O 1
ATOM 721 N N . TYR A 1 95 ? 4.979 -0.245 -0.984 1.00 97.06 95 TYR A N 1
ATOM 722 C CA . TYR A 1 95 ? 4.130 0.948 -1.070 1.00 97.06 95 TYR A CA 1
ATOM 723 C C . TYR A 1 95 ? 2.723 0.602 -1.568 1.00 97.06 95 TYR A C 1
ATOM 725 O O . TYR A 1 95 ? 1.725 0.996 -0.968 1.00 97.06 95 TYR A O 1
ATOM 733 N N . CYS A 1 96 ? 2.641 -0.181 -2.645 1.00 96.06 96 CYS A N 1
ATOM 734 C CA . CYS A 1 96 ? 1.371 -0.596 -3.227 1.00 96.06 96 CYS A CA 1
ATOM 735 C C . CYS A 1 96 ? 0.524 -1.420 -2.245 1.00 96.06 96 CYS A C 1
ATOM 737 O O . CYS A 1 96 ? -0.684 -1.209 -2.153 1.00 96.06 96 CYS A O 1
ATOM 739 N N . PHE A 1 97 ? 1.155 -2.315 -1.480 1.00 97.38 97 PHE A N 1
ATOM 740 C CA . PHE A 1 97 ? 0.500 -3.071 -0.416 1.00 97.38 97 PHE A CA 1
ATOM 741 C C . PHE A 1 97 ? -0.029 -2.154 0.692 1.00 97.38 97 PHE A C 1
ATOM 743 O O . PHE A 1 97 ? -1.174 -2.305 1.106 1.00 97.38 97 PHE A O 1
ATOM 750 N N . GLY A 1 98 ? 0.755 -1.162 1.123 1.00 98.06 98 GLY A N 1
ATOM 751 C CA . GLY A 1 98 ? 0.305 -0.172 2.102 1.00 98.06 98 GLY A CA 1
ATOM 752 C C . GLY A 1 98 ? -0.934 0.599 1.635 1.00 98.06 98 GLY A C 1
ATOM 753 O O . GLY A 1 98 ? -1.878 0.764 2.402 1.00 98.06 98 GLY A O 1
ATOM 754 N N . VAL A 1 99 ? -0.998 0.981 0.354 1.00 97.38 99 VAL A N 1
ATOM 755 C CA . VAL A 1 99 ? -2.199 1.607 -0.234 1.00 97.38 99 VAL A CA 1
ATOM 756 C C . VAL A 1 99 ? -3.411 0.669 -0.187 1.00 97.38 99 VAL A C 1
ATOM 758 O O . VAL A 1 99 ? -4.500 1.115 0.165 1.00 97.38 99 VAL A O 1
ATOM 761 N N . VAL A 1 100 ? -3.238 -0.619 -0.508 1.00 97.31 100 VAL A N 1
ATOM 762 C CA . VAL A 1 100 ? -4.312 -1.625 -0.394 1.00 97.31 100 VAL A CA 1
ATOM 763 C C . VAL A 1 100 ? -4.779 -1.767 1.054 1.00 97.31 100 VAL A C 1
ATOM 765 O O . VAL A 1 100 ? -5.978 -1.801 1.315 1.00 97.31 100 VAL A O 1
ATOM 768 N N . LEU A 1 101 ? -3.849 -1.822 2.008 1.00 96.94 101 LEU A N 1
ATOM 769 C CA . LEU A 1 101 ? -4.183 -1.949 3.423 1.00 96.94 101 LEU A CA 1
ATOM 770 C C . LEU A 1 101 ? -4.987 -0.732 3.912 1.00 96.94 101 LEU A C 1
ATOM 772 O O . LEU A 1 101 ? -5.992 -0.898 4.601 1.00 96.94 101 LEU A O 1
ATOM 776 N N . LEU A 1 102 ? -4.613 0.479 3.488 1.00 97.62 102 LEU A N 1
ATOM 777 C CA . LEU A 1 102 ? -5.381 1.694 3.773 1.00 97.62 102 LEU A CA 1
ATOM 778 C C . LEU A 1 102 ? -6.767 1.680 3.120 1.00 97.62 102 LEU A C 1
ATOM 780 O O . LEU A 1 102 ? -7.734 2.067 3.768 1.00 97.62 102 LEU A O 1
ATOM 784 N N . GLU A 1 103 ? -6.900 1.225 1.873 1.00 96.75 103 GLU A N 1
ATOM 785 C CA . GLU A 1 103 ? -8.209 1.075 1.218 1.00 96.75 103 GLU A CA 1
ATOM 786 C C . GLU A 1 103 ? -9.141 0.169 2.033 1.00 96.75 103 GLU A C 1
ATOM 788 O O . GLU A 1 103 ? -10.288 0.537 2.289 1.00 96.75 103 GLU A O 1
ATOM 793 N N . LEU A 1 104 ? -8.631 -0.976 2.498 1.00 95.12 104 LEU A N 1
ATOM 794 C CA . LEU A 1 104 ? -9.396 -1.934 3.297 1.00 95.12 104 LEU A CA 1
ATOM 795 C C . LEU A 1 104 ? -9.835 -1.351 4.646 1.00 95.12 104 LEU A C 1
ATOM 797 O O . LEU A 1 104 ? -10.985 -1.524 5.037 1.00 95.12 104 LEU A O 1
ATOM 801 N N . ILE A 1 105 ? -8.940 -0.656 5.354 1.00 95.88 105 ILE A N 1
ATOM 802 C CA . ILE A 1 105 ? -9.226 -0.122 6.697 1.00 95.88 105 ILE A CA 1
ATOM 803 C C . ILE A 1 105 ? -10.143 1.097 6.640 1.00 95.88 105 ILE A C 1
ATOM 805 O O . ILE A 1 105 ? -10.982 1.287 7.518 1.00 95.88 105 ILE A O 1
ATOM 809 N N . THR A 1 106 ? -9.963 1.948 5.633 1.00 95.19 106 THR A N 1
ATOM 810 C CA . THR A 1 106 ? -10.697 3.214 5.519 1.00 95.19 106 THR A CA 1
ATOM 811 C C . THR A 1 106 ? -12.030 3.056 4.790 1.00 95.19 106 THR A C 1
ATOM 813 O O . THR A 1 106 ? -12.876 3.948 4.869 1.00 95.19 106 THR A O 1
ATOM 816 N N . GLY A 1 107 ? -12.202 1.977 4.015 1.00 94.31 107 GLY A N 1
ATOM 817 C CA . GLY A 1 107 ? -13.330 1.812 3.097 1.00 94.31 107 GLY A CA 1
ATOM 818 C C . GLY A 1 107 ? -13.357 2.860 1.974 1.00 94.31 107 GLY A C 1
ATOM 819 O O . GLY A 1 107 ? -14.380 3.038 1.307 1.00 94.31 107 GLY A O 1
ATOM 820 N N . ARG A 1 108 ? -12.263 3.612 1.770 1.00 93.81 108 ARG A N 1
ATOM 821 C CA . ARG A 1 108 ? -12.169 4.703 0.790 1.00 93.81 108 ARG A CA 1
ATOM 822 C C . ARG A 1 108 ? -11.374 4.273 -0.430 1.00 93.81 108 ARG A C 1
ATOM 824 O O . ARG A 1 108 ? -10.294 3.709 -0.317 1.00 93.81 108 ARG A O 1
ATOM 831 N N . PHE A 1 109 ? -11.867 4.669 -1.599 1.00 91.31 109 PHE A N 1
ATOM 832 C CA . PHE A 1 109 ? -11.149 4.488 -2.853 1.00 91.31 109 PHE A CA 1
ATOM 833 C C . PHE A 1 109 ? -9.892 5.388 -2.912 1.00 91.31 109 PHE A C 1
ATOM 835 O O . PHE A 1 109 ? -10.041 6.621 -2.860 1.00 91.31 109 PHE A O 1
ATOM 842 N N . PRO A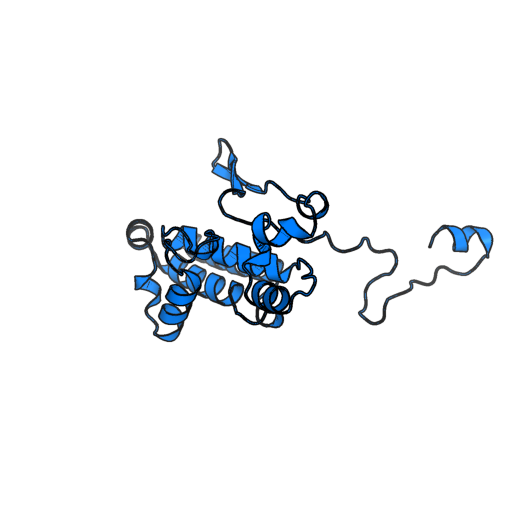 1 110 ? -8.677 4.820 -3.060 1.00 91.50 110 PRO A N 1
ATOM 843 C CA . PRO A 1 110 ? -7.433 5.587 -3.107 1.00 91.50 110 PRO A CA 1
ATOM 844 C C . PRO A 1 110 ? -7.325 6.464 -4.359 1.00 91.50 110 PRO A C 1
ATOM 846 O O . PRO A 1 110 ? -7.472 5.991 -5.487 1.00 91.50 110 PRO A O 1
ATOM 849 N N . SER A 1 111 ? -6.988 7.744 -4.196 1.00 88.00 111 SER A N 1
ATOM 850 C CA . SER A 1 111 ? -6.716 8.646 -5.327 1.00 88.00 111 SER A CA 1
ATOM 851 C C . SER A 1 111 ? -5.489 8.212 -6.136 1.00 88.00 111 SER A C 1
ATOM 853 O O . SER A 1 111 ? -5.424 8.467 -7.337 1.00 88.00 111 SER A O 1
ATOM 855 N N . GLN A 1 112 ? -4.567 7.470 -5.515 1.00 84.88 112 GLN A N 1
ATOM 856 C CA . GLN A 1 112 ? -3.397 6.846 -6.134 1.00 84.88 112 GLN A CA 1
ATOM 857 C C . GLN A 1 112 ? -3.776 5.967 -7.337 1.00 84.88 112 GLN A C 1
ATOM 859 O O . GLN A 1 112 ? -2.966 5.766 -8.244 1.00 84.88 11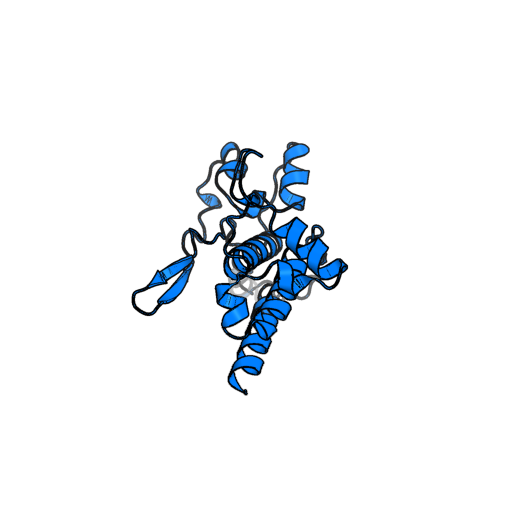2 GLN A O 1
ATOM 864 N N . TYR A 1 113 ? -5.005 5.443 -7.369 1.00 80.94 113 TYR A N 1
ATOM 865 C CA . TYR A 1 113 ? -5.499 4.586 -8.449 1.00 80.94 113 TYR A CA 1
ATOM 866 C C . TYR A 1 113 ? -5.885 5.388 -9.698 1.00 80.94 113 TYR A C 1
ATOM 868 O O . TYR A 1 113 ? -5.998 4.825 -10.789 1.00 80.94 113 TYR A O 1
ATOM 876 N N . LEU A 1 114 ? -6.051 6.704 -9.569 1.00 77.56 114 LEU A N 1
ATOM 877 C CA . LEU A 1 114 ? -6.469 7.581 -10.650 1.00 77.56 114 LEU A CA 1
ATOM 878 C C . LEU A 1 114 ? -5.264 8.196 -11.363 1.00 77.56 114 LEU A C 1
ATOM 880 O O . LEU A 1 114 ? -4.310 8.679 -10.762 1.00 77.56 114 LEU A O 1
ATOM 884 N N . LEU A 1 115 ? -5.328 8.198 -12.694 1.00 65.88 115 LEU A N 1
ATOM 885 C CA . LEU A 1 115 ? -4.347 8.863 -13.561 1.00 65.88 115 LEU A CA 1
ATOM 886 C C . LEU A 1 115 ? -4.547 10.383 -13.613 1.00 65.88 115 LEU A C 1
ATOM 888 O O . LEU A 1 115 ? -3.650 11.128 -14.000 1.00 65.88 115 LEU A O 1
ATOM 892 N N . ASN A 1 116 ? -5.744 10.842 -13.266 1.00 59.31 116 ASN A N 1
ATOM 893 C CA . ASN A 1 116 ? -6.130 12.236 -13.210 1.00 59.31 116 ASN A CA 1
ATOM 894 C C . ASN A 1 116 ? -6.356 12.616 -11.744 1.00 59.31 116 ASN A C 1
ATOM 896 O O . ASN A 1 116 ? -7.055 11.920 -11.020 1.00 59.31 116 ASN A O 1
ATOM 900 N N . ALA A 1 117 ? -5.811 13.752 -11.309 1.00 55.47 117 ALA A N 1
ATOM 901 C CA . ALA A 1 117 ? -5.977 14.285 -9.949 1.00 55.47 117 ALA A CA 1
ATOM 902 C C . ALA A 1 117 ? -7.420 14.768 -9.646 1.00 55.47 117 ALA A C 1
ATOM 904 O O . ALA A 1 117 ? -7.627 15.749 -8.938 1.00 55.47 117 ALA A O 1
ATOM 905 N N . ARG A 1 118 ? -8.436 14.141 -10.250 1.00 53.28 118 ARG A N 1
ATOM 906 C CA . ARG A 1 118 ? -9.857 14.462 -10.110 1.00 53.28 118 ARG A CA 1
ATOM 907 C C . ARG A 1 118 ? -10.595 13.253 -9.540 1.00 53.28 118 ARG A C 1
ATOM 909 O O . ARG A 1 118 ? -11.199 12.492 -10.289 1.00 53.28 118 ARG A O 1
ATOM 916 N N . GLY A 1 119 ? -10.569 13.117 -8.219 1.00 64.12 119 GLY A N 1
ATOM 917 C CA . GLY A 1 119 ? -11.336 12.111 -7.481 1.00 64.12 119 GLY A CA 1
ATOM 918 C C . GLY A 1 119 ? -10.482 11.293 -6.514 1.00 64.12 119 GLY A C 1
ATOM 919 O O . GLY A 1 119 ? -9.263 11.442 -6.474 1.00 64.12 119 GLY A O 1
ATOM 920 N N . GLY A 1 120 ? -11.145 10.425 -5.748 1.00 69.12 120 GLY A N 1
ATOM 921 C CA . GLY A 1 120 ? -10.517 9.573 -4.734 1.00 69.12 120 GLY A CA 1
ATOM 922 C C . GLY A 1 120 ? -10.056 10.333 -3.487 1.00 69.12 120 GLY A C 1
ATOM 923 O O . GLY A 1 120 ? -9.919 11.557 -3.490 1.00 69.12 120 GLY A O 1
ATOM 924 N N . THR A 1 121 ? -9.826 9.593 -2.409 1.00 81.19 121 THR A N 1
ATOM 925 C CA . THR A 1 121 ? -9.226 10.124 -1.181 1.00 81.19 121 THR A CA 1
ATOM 926 C C . THR A 1 121 ? -7.729 9.866 -1.236 1.00 81.19 121 THR A C 1
ATOM 928 O O . THR A 1 121 ? -7.316 8.752 -1.551 1.00 81.19 121 THR A O 1
ATOM 931 N N . ASP A 1 122 ? -6.905 10.866 -0.920 1.00 92.12 122 ASP A N 1
ATOM 932 C CA . ASP A 1 122 ? -5.485 10.614 -0.664 1.00 92.12 122 ASP A CA 1
ATOM 933 C C . ASP A 1 122 ? -5.341 9.925 0.696 1.00 92.12 122 ASP A C 1
ATOM 935 O O . ASP A 1 122 ? -5.075 10.552 1.722 1.00 92.12 122 ASP A O 1
ATOM 939 N N . VAL A 1 123 ? -5.610 8.619 0.697 1.00 94.75 123 VAL A N 1
ATOM 940 C CA . VAL A 1 123 ? -5.613 7.788 1.902 1.00 94.75 123 VAL A CA 1
ATOM 941 C C . VAL A 1 123 ? -4.233 7.745 2.550 1.00 94.75 123 VAL A C 1
ATOM 943 O O . VAL A 1 123 ? -4.151 7.671 3.770 1.00 94.75 123 VAL A O 1
ATOM 946 N N . VAL A 1 124 ? -3.162 7.864 1.757 1.00 95.75 124 VAL A N 1
ATOM 947 C CA . VAL A 1 124 ? -1.778 7.896 2.246 1.00 95.75 124 VAL A CA 1
ATOM 948 C C . VAL A 1 124 ? -1.526 9.170 3.042 1.00 95.75 124 VAL A C 1
ATOM 950 O O . VAL A 1 124 ? -1.118 9.098 4.199 1.00 95.75 124 VAL A O 1
ATOM 953 N N . HIS A 1 125 ? -1.806 10.338 2.454 1.00 95.00 125 HIS A N 1
ATOM 954 C CA . HIS A 1 125 ? -1.612 11.608 3.152 1.00 95.00 125 HIS A CA 1
ATOM 955 C C . HIS A 1 125 ? -2.505 11.714 4.394 1.00 95.00 125 HIS A C 1
ATOM 957 O O . HIS A 1 125 ? -2.038 12.115 5.459 1.00 95.00 125 HIS A O 1
ATOM 963 N N . TRP A 1 126 ? -3.773 11.315 4.269 1.00 95.75 126 TRP A N 1
ATOM 964 C CA . TRP A 1 126 ? -4.736 11.370 5.365 1.00 95.75 126 TRP A CA 1
ATOM 965 C C . TRP A 1 126 ? -4.340 10.465 6.539 1.00 95.75 126 TRP A C 1
ATOM 967 O O . TRP A 1 126 ? -4.337 10.920 7.681 1.00 95.75 126 TRP A O 1
ATOM 977 N N . ALA A 1 127 ? -3.932 9.220 6.273 1.00 97.44 127 ALA A N 1
ATOM 978 C CA . ALA A 1 127 ? -3.479 8.301 7.314 1.00 97.44 127 ALA A CA 1
ATOM 979 C C . ALA A 1 127 ? -2.174 8.763 7.979 1.00 97.44 127 ALA A C 1
ATOM 981 O O . ALA A 1 127 ? -2.052 8.691 9.200 1.00 97.44 127 ALA A O 1
ATOM 982 N N . ALA A 1 128 ? -1.213 9.282 7.207 1.00 97.56 128 ALA A N 1
ATOM 983 C CA . ALA A 1 128 ? 0.042 9.798 7.755 1.00 97.56 128 ALA A CA 1
ATOM 984 C C . ALA A 1 128 ? -0.177 11.008 8.683 1.00 97.56 128 ALA A C 1
ATOM 986 O O . ALA A 1 128 ? 0.449 11.097 9.744 1.00 97.56 128 ALA A O 1
ATOM 987 N N . ALA A 1 129 ? -1.091 11.915 8.315 1.00 97.44 129 ALA A N 1
ATOM 988 C CA . ALA A 1 129 ? -1.503 13.020 9.177 1.00 97.44 129 ALA A CA 1
ATOM 989 C C . ALA A 1 129 ? -2.143 12.494 10.471 1.00 97.44 129 ALA A C 1
ATOM 991 O O . ALA A 1 129 ? -1.709 12.867 11.559 1.00 97.44 129 ALA A O 1
ATOM 992 N N . ALA A 1 130 ? -3.076 11.544 10.361 1.00 97.38 130 ALA A N 1
ATOM 993 C CA . ALA A 1 130 ? -3.747 10.964 11.520 1.00 97.38 130 ALA A CA 1
ATOM 994 C C . ALA A 1 130 ? -2.781 10.259 12.491 1.00 97.38 130 ALA A C 1
ATOM 996 O O . ALA A 1 130 ? -2.892 10.419 13.703 1.00 97.38 130 ALA A O 1
ATOM 997 N N . VAL A 1 131 ? -1.779 9.529 11.985 1.00 97.44 131 VAL A N 1
ATOM 998 C CA . VAL A 1 131 ? -0.726 8.925 12.826 1.00 97.44 131 VAL A CA 1
ATOM 999 C C . VAL A 1 131 ? 0.124 9.991 13.521 1.00 97.44 131 VAL A C 1
ATOM 1001 O O . VAL A 1 131 ? 0.461 9.840 14.692 1.00 97.44 131 VAL A O 1
ATOM 1004 N N . THR A 1 132 ? 0.448 11.083 12.826 1.00 97.50 132 THR A N 1
ATOM 1005 C CA . THR A 1 132 ? 1.232 12.194 13.394 1.00 97.50 132 THR A CA 1
ATOM 1006 C C . THR A 1 132 ? 0.474 12.909 14.516 1.00 97.50 132 THR A C 1
ATOM 1008 O O . THR A 1 132 ? 1.070 13.316 15.512 1.00 97.50 132 THR A O 1
ATOM 1011 N N . GLU A 1 133 ? -0.840 13.052 14.363 1.00 97.00 133 GLU A N 1
ATOM 1012 C CA . GLU A 1 133 ? -1.724 13.742 15.307 1.00 97.00 133 GLU A CA 1
ATOM 1013 C C . GLU A 1 133 ? -2.239 12.830 16.435 1.00 97.00 133 GLU A C 1
ATOM 1015 O O . GLU A 1 133 ? -2.782 13.326 17.424 1.00 97.00 133 GLU A O 1
ATOM 1020 N N . GLY A 1 134 ? -2.056 11.510 16.323 1.00 96.00 134 GLY A N 1
ATOM 1021 C CA . GLY A 1 134 ? -2.629 10.527 17.250 1.00 96.00 134 GLY A CA 1
ATOM 1022 C C . GLY A 1 134 ? -4.148 10.363 17.100 1.00 96.00 134 GLY A C 1
ATOM 1023 O O . GLY A 1 134 ? -4.844 10.049 18.069 1.00 96.00 134 GLY A O 1
ATOM 1024 N N . SER A 1 135 ? -4.672 10.629 15.903 1.00 96.62 135 SER A N 1
ATOM 1025 C CA . SER A 1 135 ? -6.088 10.577 15.529 1.00 96.62 135 SER A CA 1
ATOM 1026 C C . SER A 1 135 ? -6.395 9.417 14.570 1.00 96.62 135 SER A C 1
ATOM 1028 O O . SER A 1 135 ? -7.345 9.475 13.794 1.00 96.62 135 SER A O 1
ATOM 1030 N N . GLU A 1 136 ? -5.643 8.309 14.630 1.00 95.56 136 GLU A N 1
ATOM 1031 C CA . GLU A 1 136 ? -5.778 7.176 13.692 1.00 95.56 136 GLU A CA 1
ATOM 1032 C C . GLU A 1 136 ? -7.196 6.592 13.640 1.00 95.56 136 GLU A C 1
ATOM 1034 O O . GLU A 1 136 ? -7.633 6.082 12.615 1.00 95.56 136 GLU A O 1
ATOM 1039 N N . HIS A 1 137 ? -7.941 6.680 14.739 1.00 93.56 137 HIS A N 1
ATOM 1040 C CA . HIS A 1 137 ? -9.325 6.222 14.817 1.00 93.56 137 HIS A CA 1
ATOM 1041 C C . HIS A 1 137 ? -10.273 6.953 13.850 1.00 93.56 137 HIS A C 1
ATOM 1043 O O . HIS A 1 137 ? -11.297 6.387 13.475 1.00 93.56 137 HIS A O 1
ATOM 1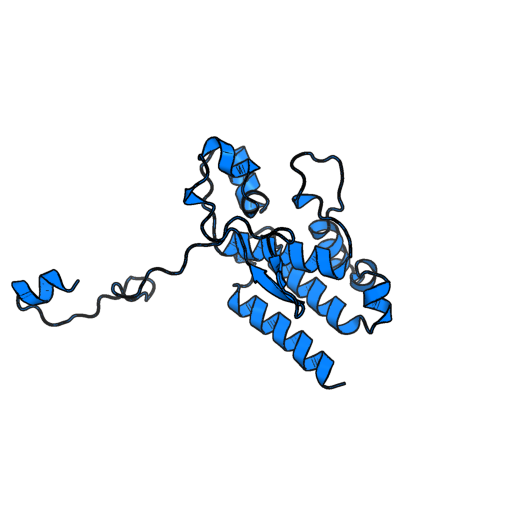049 N N . GLU A 1 138 ? -9.942 8.176 13.425 1.00 94.06 138 GLU A N 1
ATOM 1050 C CA . GLU A 1 138 ? -10.756 8.968 12.497 1.00 94.06 138 GLU A CA 1
ATOM 1051 C C . GLU A 1 138 ? -10.701 8.447 11.058 1.00 94.06 138 GLU A C 1
ATOM 1053 O O . GLU A 1 138 ? -11.613 8.717 10.273 1.00 94.06 138 GLU A O 1
ATOM 1058 N N . VAL A 1 139 ? -9.646 7.702 10.702 1.00 95.62 139 VAL A N 1
ATOM 1059 C CA . VAL A 1 139 ? -9.492 7.168 9.341 1.00 95.62 139 VAL A CA 1
ATOM 1060 C C . VAL A 1 139 ? -10.142 5.801 9.162 1.00 95.62 139 VAL A C 1
ATOM 1062 O O . VAL A 1 139 ? -10.347 5.364 8.033 1.00 95.62 139 VAL A O 1
ATOM 1065 N N . ILE A 1 140 ? -10.478 5.125 10.260 1.00 96.06 140 ILE A N 1
ATOM 1066 C CA . ILE A 1 140 ? -11.035 3.771 10.252 1.00 96.06 140 ILE A CA 1
ATOM 1067 C C . ILE A 1 140 ? -12.498 3.817 9.806 1.00 96.06 140 ILE A C 1
ATOM 1069 O O . ILE A 1 140 ? -13.284 4.638 10.284 1.00 96.06 140 ILE A O 1
ATOM 1073 N N . ASP A 1 141 ? -12.881 2.903 8.913 1.00 95.75 141 ASP A N 1
ATOM 1074 C CA . ASP A 1 141 ? -14.271 2.753 8.494 1.00 95.75 141 ASP A CA 1
ATOM 1075 C C . ASP A 1 141 ? -15.182 2.493 9.715 1.00 95.75 141 ASP A C 1
ATOM 1077 O O . ASP A 1 141 ? -14.861 1.642 10.554 1.00 95.75 141 ASP A O 1
ATOM 1081 N N . PRO A 1 142 ? -16.337 3.176 9.840 1.00 93.75 142 PRO A N 1
ATOM 1082 C CA . PRO A 1 142 ? -17.224 3.019 10.991 1.00 93.75 142 PRO A CA 1
ATOM 1083 C C . PRO A 1 142 ? -17.676 1.577 11.260 1.00 93.75 142 PRO A C 1
ATOM 1085 O O . PRO A 1 142 ? -17.885 1.212 12.419 1.00 93.75 142 PRO A O 1
ATOM 1088 N N . VAL A 1 143 ? -17.822 0.748 10.220 1.00 93.38 143 VAL A N 1
ATOM 1089 C CA . VAL A 1 143 ? -18.189 -0.670 10.349 1.00 93.38 143 VAL A CA 1
ATOM 1090 C C . VAL A 1 143 ? -17.057 -1.455 11.011 1.00 93.38 143 VAL A C 1
ATOM 1092 O O . VAL A 1 143 ? -17.313 -2.263 11.903 1.00 93.38 143 VAL A O 1
ATOM 1095 N N . ILE A 1 144 ? -15.807 -1.179 10.634 1.00 91.38 144 ILE A N 1
ATOM 1096 C CA . ILE A 1 144 ? -14.618 -1.799 11.237 1.00 91.38 144 ILE A CA 1
ATOM 1097 C C . ILE A 1 144 ? -14.432 -1.308 12.674 1.00 91.38 144 ILE A C 1
ATOM 1099 O O . ILE A 1 144 ? -14.182 -2.109 13.575 1.00 91.38 144 ILE A O 1
ATOM 1103 N N . ALA A 1 145 ? -14.604 -0.007 12.918 1.00 89.75 145 ALA A N 1
ATOM 1104 C CA . ALA A 1 145 ? -14.500 0.570 14.255 1.00 89.75 145 ALA A CA 1
ATOM 1105 C C . ALA A 1 145 ? -15.497 -0.082 15.230 1.00 89.75 145 ALA A C 1
ATOM 1107 O O . ALA A 1 145 ? -15.118 -0.466 16.340 1.00 89.75 145 ALA A O 1
ATOM 1108 N N . ALA A 1 146 ? -16.743 -0.284 14.787 1.00 87.56 146 ALA A N 1
ATOM 1109 C CA . ALA A 1 146 ? -17.789 -0.943 15.565 1.00 87.56 146 ALA A CA 1
ATOM 1110 C C . ALA A 1 146 ? -17.497 -2.426 15.868 1.00 87.56 146 ALA A C 1
ATOM 1112 O O . ALA A 1 146 ? -18.000 -2.950 16.860 1.00 87.56 146 ALA A O 1
ATOM 1113 N N . ALA A 1 147 ? -16.674 -3.093 15.054 1.00 82.44 147 ALA A N 1
ATOM 1114 C CA . ALA A 1 147 ? -16.294 -4.496 15.222 1.00 82.44 147 ALA A CA 1
ATOM 1115 C C . ALA A 1 147 ? -15.089 -4.719 16.163 1.00 82.44 147 ALA A C 1
ATOM 1117 O O . ALA A 1 147 ? -14.650 -5.856 16.320 1.00 82.44 147 ALA A O 1
ATOM 1118 N N . GLY A 1 148 ? -14.561 -3.667 16.804 1.00 69.94 148 GLY A N 1
ATOM 1119 C CA . GLY A 1 148 ? -13.418 -3.761 17.725 1.00 69.94 148 GLY A CA 1
ATOM 1120 C C . GLY A 1 148 ? -12.115 -3.208 17.143 1.00 69.94 148 GLY A C 1
ATOM 1121 O O . GLY A 1 148 ? -11.081 -3.866 17.203 1.00 69.94 148 GLY A O 1
ATOM 1122 N N . GLY A 1 149 ? -12.156 -1.982 16.602 1.00 72.69 149 GLY A N 1
ATOM 1123 C CA . GLY A 1 149 ? -11.097 -1.326 15.812 1.00 72.69 149 GLY A CA 1
ATOM 1124 C C . GLY A 1 149 ? -9.712 -1.102 16.451 1.00 72.69 149 GLY A C 1
ATOM 1125 O O . GLY A 1 149 ? -8.914 -0.357 15.888 1.00 72.69 149 GLY A O 1
ATOM 1126 N N . GLY A 1 150 ? -9.380 -1.731 17.583 1.00 81.19 150 GLY A N 1
ATOM 1127 C CA . GLY A 1 150 ? -8.042 -1.653 18.186 1.00 81.19 150 GLY A CA 1
ATOM 1128 C C . GLY A 1 150 ? -6.947 -2.193 17.261 1.00 81.19 150 GLY A C 1
ATOM 1129 O O . GLY A 1 150 ? -5.928 -1.537 17.050 1.00 81.19 150 GLY A O 1
ATOM 1130 N N . SER A 1 151 ? -7.193 -3.338 16.625 1.00 89.56 151 SER A N 1
ATOM 1131 C CA . SER A 1 151 ? -6.273 -3.935 15.648 1.00 89.56 151 SER A CA 1
ATOM 1132 C C . SER A 1 151 ? -6.157 -3.087 14.382 1.00 89.56 151 SER A C 1
ATOM 1134 O O . SER A 1 151 ? -5.086 -2.983 13.790 1.00 89.56 151 SER A O 1
ATOM 1136 N N . ALA A 1 152 ? -7.239 -2.403 13.996 1.00 92.62 152 ALA A N 1
ATOM 1137 C CA . ALA A 1 152 ? -7.240 -1.516 12.839 1.00 92.62 152 ALA A CA 1
ATOM 1138 C C . ALA A 1 152 ? -6.304 -0.310 13.033 1.00 92.62 152 ALA A C 1
ATOM 1140 O O . ALA A 1 152 ? -5.599 0.043 12.093 1.00 92.62 152 ALA A O 1
ATOM 1141 N N . VAL A 1 153 ? -6.189 0.255 14.243 1.00 95.19 153 VAL A N 1
ATOM 1142 C CA . VAL A 1 153 ? -5.208 1.324 14.536 1.00 95.19 153 VAL A CA 1
ATOM 1143 C C . VAL A 1 153 ? -3.770 0.855 14.285 1.00 95.19 153 VAL A C 1
ATOM 1145 O O . VAL A 1 153 ? -2.976 1.579 13.684 1.00 95.19 153 VAL A O 1
ATOM 1148 N N . GLN A 1 154 ? -3.421 -0.364 14.706 1.00 95.50 154 GLN A N 1
ATOM 1149 C CA . GLN A 1 154 ? -2.084 -0.915 14.456 1.00 95.50 154 GLN A CA 1
ATOM 1150 C C . GLN A 1 154 ? -1.839 -1.139 12.961 1.00 95.50 154 GLN A C 1
ATOM 1152 O O . GLN A 1 154 ? -0.766 -0.802 12.461 1.00 95.50 154 GLN A O 1
ATOM 1157 N N . LEU A 1 155 ? -2.842 -1.635 12.232 1.00 96.88 155 LEU A N 1
ATOM 1158 C CA . LEU A 1 155 ? -2.744 -1.805 10.784 1.00 96.88 155 LEU A CA 1
ATOM 1159 C C . LEU A 1 155 ? -2.605 -0.464 10.043 1.00 96.88 155 LEU A C 1
ATOM 1161 O O . LEU A 1 155 ? -1.860 -0.412 9.068 1.00 96.88 155 LEU A O 1
ATOM 1165 N N . VAL A 1 156 ? -3.234 0.625 10.513 1.00 97.69 156 VAL A N 1
ATOM 1166 C CA . VAL A 1 156 ? -3.016 1.978 9.957 1.00 97.69 156 VAL A CA 1
ATOM 1167 C C . VAL A 1 156 ? -1.547 2.375 10.079 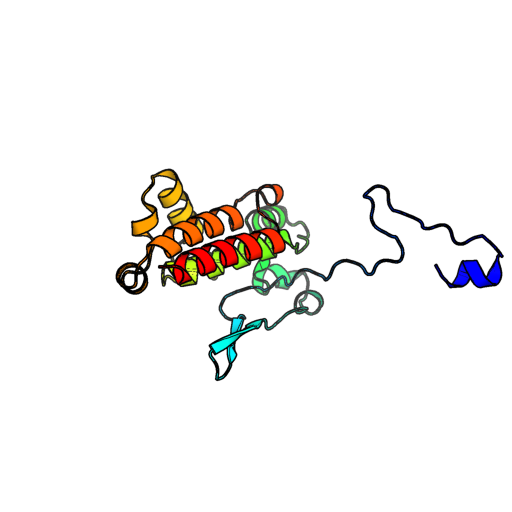1.00 97.69 156 VAL A C 1
ATOM 1169 O O . VAL A 1 156 ? -0.960 2.832 9.102 1.00 97.69 156 VAL A O 1
ATOM 1172 N N . ARG A 1 157 ? -0.926 2.162 11.245 1.00 97.75 157 ARG A N 1
ATOM 1173 C CA . ARG A 1 157 ? 0.495 2.491 11.461 1.00 97.75 157 ARG A CA 1
ATOM 1174 C C . ARG A 1 157 ? 1.414 1.685 10.545 1.00 97.75 157 ARG A C 1
ATOM 1176 O O . ARG A 1 157 ? 2.244 2.276 9.861 1.00 97.75 157 ARG A O 1
ATOM 1183 N N . ILE A 1 158 ? 1.192 0.370 10.451 1.00 98.31 158 ILE A N 1
ATOM 1184 C CA . ILE A 1 158 ? 1.932 -0.505 9.526 1.00 98.31 158 ILE A CA 1
ATOM 1185 C C . ILE A 1 158 ? 1.775 -0.012 8.082 1.00 98.31 158 ILE A C 1
ATOM 1187 O O . ILE A 1 158 ? 2.751 0.052 7.334 1.00 98.31 158 ILE A O 1
ATOM 1191 N N . ALA A 1 159 ? 0.559 0.360 7.678 1.00 98.25 159 ALA A N 1
ATOM 1192 C CA . ALA A 1 159 ? 0.304 0.859 6.335 1.00 98.25 159 ALA A CA 1
ATOM 1193 C C . ALA A 1 159 ? 1.025 2.190 6.065 1.00 98.25 159 ALA A C 1
ATOM 1195 O O . ALA A 1 159 ? 1.614 2.348 4.996 1.00 98.25 159 ALA A O 1
ATOM 1196 N N . VAL A 1 160 ? 1.050 3.108 7.039 1.00 98.31 160 VAL A N 1
ATOM 1197 C CA . VAL A 1 160 ? 1.799 4.371 6.946 1.00 98.31 160 VAL A CA 1
ATOM 1198 C C . VAL A 1 160 ? 3.295 4.106 6.761 1.00 98.31 160 VAL A C 1
ATOM 1200 O O . VAL A 1 160 ? 3.875 4.665 5.831 1.00 98.31 160 VAL A O 1
ATOM 1203 N N . GLU A 1 161 ? 3.891 3.188 7.530 1.00 98.44 161 GLU A N 1
ATOM 1204 C CA . GLU A 1 161 ? 5.295 2.768 7.359 1.00 98.44 161 GLU A CA 1
ATOM 1205 C C . GLU A 1 161 ? 5.564 2.168 5.966 1.00 98.44 161 GLU A C 1
ATOM 1207 O O . GLU A 1 161 ? 6.579 2.458 5.331 1.00 98.44 161 GLU A O 1
ATOM 1212 N N . CYS A 1 162 ? 4.632 1.369 5.437 1.00 98.56 162 CYS A N 1
ATOM 1213 C CA . CYS A 1 162 ? 4.737 0.822 4.081 1.00 98.56 162 CYS A CA 1
ATOM 1214 C C . CYS A 1 162 ? 4.701 1.914 3.001 1.00 98.56 162 CYS A C 1
ATOM 1216 O O . CYS A 1 162 ? 5.298 1.748 1.936 1.00 98.56 162 CYS A O 1
ATOM 1218 N N . THR A 1 163 ? 3.997 3.017 3.260 1.00 97.75 163 THR A N 1
ATOM 1219 C CA . THR A 1 163 ? 3.785 4.112 2.300 1.00 97.75 163 THR A CA 1
ATOM 1220 C C . THR A 1 163 ? 4.760 5.280 2.444 1.00 97.75 163 THR A C 1
ATOM 1222 O O . THR A 1 163 ? 4.553 6.315 1.807 1.00 97.75 163 THR A O 1
ATOM 1225 N N . ASP A 1 164 ? 5.836 5.116 3.221 1.00 97.62 164 ASP A N 1
ATOM 1226 C CA . ASP A 1 164 ? 6.855 6.153 3.400 1.00 97.62 164 ASP A CA 1
ATOM 1227 C C . ASP A 1 164 ? 7.385 6.657 2.037 1.00 97.62 164 ASP A C 1
ATOM 1229 O O . ASP A 1 164 ? 7.630 5.850 1.123 1.00 97.62 164 ASP A O 1
ATOM 1233 N N . PRO A 1 165 ? 7.542 7.980 1.838 1.00 94.25 165 PRO A N 1
ATOM 1234 C CA . PRO A 1 165 ? 8.048 8.527 0.584 1.00 94.25 165 PRO A CA 1
ATOM 1235 C C . PRO A 1 165 ? 9.465 8.054 0.233 1.00 94.25 165 PRO A C 1
ATOM 1237 O O . PRO A 1 165 ? 9.780 7.970 -0.954 1.00 94.25 165 PRO A O 1
ATOM 1240 N N . ALA A 1 166 ? 10.288 7.718 1.227 1.00 94.69 166 ALA A N 1
ATOM 1241 C CA . ALA A 1 166 ? 11.624 7.167 1.065 1.00 94.69 166 ALA A CA 1
ATOM 1242 C C . ALA A 1 166 ? 11.567 5.622 0.989 1.00 94.69 166 ALA A C 1
ATOM 1244 O O . ALA A 1 166 ? 11.216 4.960 1.970 1.00 94.69 166 ALA A O 1
ATOM 1245 N N . PRO A 1 167 ? 11.914 4.996 -0.155 1.00 94.75 167 PRO A N 1
ATOM 1246 C CA . PRO A 1 167 ? 11.836 3.540 -0.330 1.00 94.75 167 PRO A CA 1
ATOM 1247 C C . PRO A 1 167 ? 12.648 2.730 0.686 1.00 94.75 167 PRO A C 1
ATOM 1249 O O . PRO A 1 167 ? 12.283 1.602 1.017 1.00 94.75 167 PRO A O 1
ATOM 1252 N N . GLU A 1 168 ? 13.764 3.281 1.149 1.00 95.12 168 GLU A N 1
ATOM 1253 C CA . GLU A 1 168 ? 14.671 2.700 2.136 1.00 95.12 168 GLU A CA 1
ATOM 1254 C C . GLU A 1 168 ? 14.106 2.692 3.558 1.00 95.12 168 GLU A C 1
ATOM 1256 O O . GLU A 1 168 ? 14.473 1.809 4.332 1.00 95.12 168 GLU A O 1
ATOM 1261 N N . SER A 1 169 ? 13.198 3.618 3.875 1.00 97.19 169 SER A N 1
ATOM 1262 C CA . SER A 1 169 ? 12.513 3.697 5.170 1.00 97.19 169 SER A CA 1
ATOM 1263 C C . SER A 1 169 ? 11.382 2.680 5.294 1.00 97.19 169 SER A C 1
ATOM 1265 O O . SER A 1 169 ? 10.942 2.379 6.400 1.00 97.19 169 SER A O 1
ATOM 1267 N N . ARG A 1 170 ? 10.911 2.125 4.171 1.00 98.00 170 ARG A N 1
ATOM 1268 C CA . ARG A 1 170 ? 9.843 1.123 4.171 1.00 98.00 170 ARG A CA 1
ATOM 1269 C C . ARG A 1 170 ? 10.351 -0.197 4.774 1.00 98.00 170 ARG A C 1
ATOM 1271 O O . ARG A 1 170 ? 11.480 -0.604 4.478 1.00 98.00 170 ARG A O 1
ATOM 1278 N N . PRO A 1 171 ? 9.524 -0.949 5.515 1.00 98.00 171 PRO A N 1
ATOM 1279 C CA . PRO A 1 171 ? 9.811 -2.342 5.866 1.00 98.00 171 PRO A CA 1
ATOM 1280 C C . PRO A 1 171 ? 9.851 -3.227 4.613 1.00 98.00 171 PRO A C 1
ATOM 1282 O O . PRO A 1 171 ? 9.310 -2.883 3.559 1.00 98.00 171 PRO A O 1
ATOM 1285 N N . ASN A 1 172 ? 10.566 -4.348 4.658 1.00 96.56 172 ASN A N 1
ATOM 1286 C CA . ASN A 1 172 ? 10.522 -5.332 3.576 1.00 96.56 172 ASN A CA 1
ATOM 1287 C C . ASN A 1 172 ? 9.254 -6.192 3.702 1.00 96.56 172 ASN A C 1
ATOM 1289 O O . ASN A 1 172 ? 8.655 -6.268 4.770 1.00 96.56 172 ASN A O 1
ATOM 1293 N N . MET A 1 173 ? 8.825 -6.854 2.624 1.00 95.56 173 MET A N 1
ATOM 1294 C CA . MET A 1 173 ? 7.532 -7.554 2.632 1.00 95.56 173 MET A CA 1
ATOM 1295 C C . MET A 1 173 ? 7.444 -8.673 3.689 1.00 95.56 173 MET A C 1
ATOM 1297 O O . MET A 1 173 ? 6.365 -8.927 4.213 1.00 95.56 173 MET A O 1
ATOM 1301 N N . ALA A 1 174 ? 8.564 -9.310 4.050 1.00 95.75 174 ALA A N 1
ATOM 1302 C CA . ALA A 1 174 ? 8.580 -10.314 5.115 1.00 95.75 174 ALA A CA 1
ATOM 1303 C C . ALA A 1 174 ? 8.390 -9.679 6.505 1.00 95.75 174 ALA A C 1
ATOM 1305 O O . ALA A 1 174 ? 7.687 -10.233 7.347 1.00 95.75 174 ALA A O 1
ATOM 1306 N N . GLU A 1 175 ? 8.968 -8.498 6.738 1.00 97.81 175 GLU A N 1
ATOM 1307 C CA . GLU A 1 175 ? 8.713 -7.713 7.952 1.00 97.81 175 GLU A CA 1
ATOM 1308 C C . GLU A 1 175 ? 7.249 -7.275 8.025 1.00 97.81 175 GLU A C 1
ATOM 1310 O O . GLU A 1 175 ? 6.635 -7.414 9.079 1.00 97.81 175 GLU A O 1
ATOM 1315 N N . VAL A 1 176 ? 6.678 -6.807 6.908 1.00 98.00 176 VAL A N 1
ATOM 1316 C CA . VAL A 1 176 ? 5.259 -6.425 6.823 1.00 98.00 176 VAL A CA 1
ATOM 1317 C C . VAL A 1 176 ? 4.351 -7.601 7.166 1.00 98.00 176 VAL A C 1
ATOM 1319 O O . VAL A 1 176 ? 3.472 -7.450 8.010 1.00 98.00 176 VAL A O 1
ATOM 1322 N N . ALA A 1 177 ? 4.589 -8.772 6.569 1.00 96.81 177 ALA A N 1
ATOM 1323 C CA . ALA A 1 177 ? 3.820 -9.980 6.856 1.00 96.81 177 ALA A CA 1
ATOM 1324 C C . ALA A 1 177 ? 3.851 -10.325 8.352 1.00 96.81 177 ALA A C 1
ATOM 1326 O O . ALA A 1 177 ? 2.797 -10.461 8.967 1.00 96.81 177 ALA A O 1
ATOM 1327 N N . ARG A 1 178 ? 5.045 -10.339 8.963 1.00 97.44 178 ARG A N 1
ATOM 1328 C CA . ARG A 1 178 ? 5.204 -10.589 10.403 1.00 97.44 178 ARG A CA 1
ATOM 1329 C C . ARG A 1 178 ? 4.424 -9.581 11.250 1.00 97.44 178 ARG A C 1
ATOM 1331 O O . ARG A 1 178 ? 3.732 -9.975 12.181 1.00 97.44 178 ARG A O 1
ATOM 1338 N N . MET A 1 179 ? 4.524 -8.287 10.940 1.00 97.38 179 MET A N 1
ATOM 1339 C CA . MET A 1 179 ? 3.815 -7.243 11.690 1.00 97.38 179 MET A CA 1
ATOM 1340 C C . MET A 1 179 ? 2.293 -7.411 11.601 1.00 97.38 179 MET A C 1
ATOM 1342 O O . MET A 1 179 ? 1.602 -7.272 12.606 1.00 97.38 179 MET A O 1
ATOM 1346 N N . VAL A 1 180 ? 1.762 -7.748 10.422 1.00 95.56 180 VAL A N 1
ATOM 1347 C CA . VAL A 1 180 ? 0.323 -7.997 10.229 1.00 95.56 180 VAL A CA 1
ATOM 1348 C C . VAL A 1 180 ? -0.134 -9.260 10.972 1.00 95.56 180 VAL A C 1
ATOM 1350 O O . VAL A 1 180 ? -1.169 -9.238 11.639 1.00 95.56 180 VAL A O 1
ATOM 1353 N N . GLU A 1 181 ? 0.640 -10.344 10.910 1.00 94.50 181 GLU A N 1
ATOM 1354 C CA . GLU A 1 181 ? 0.365 -11.594 11.634 1.00 94.50 181 GLU A CA 1
ATOM 1355 C C . GLU A 1 181 ? 0.363 -11.392 13.156 1.00 94.50 181 GLU A C 1
ATOM 1357 O O . GLU A 1 181 ? -0.500 -11.927 13.856 1.00 94.50 181 GLU A O 1
ATOM 1362 N N . GLU A 1 182 ? 1.279 -10.572 13.676 1.00 94.62 182 GLU A N 1
ATOM 1363 C CA . GLU A 1 182 ? 1.335 -10.221 15.097 1.00 94.62 182 GLU A CA 1
ATOM 1364 C C . GLU A 1 182 ? 0.053 -9.513 15.547 1.00 94.62 182 GLU A C 1
ATOM 1366 O O . GLU A 1 182 ? -0.540 -9.907 16.556 1.00 94.62 182 GLU A O 1
ATOM 1371 N N . VAL A 1 183 ? -0.443 -8.551 14.762 1.00 92.88 183 VAL A N 1
ATOM 1372 C CA . VAL A 1 183 ? -1.722 -7.872 15.034 1.00 92.88 183 VAL A CA 1
ATOM 1373 C C . VAL A 1 183 ? -2.895 -8.861 15.017 1.00 92.88 183 VAL A C 1
ATOM 1375 O O . VAL A 1 183 ? -3.745 -8.837 15.914 1.00 92.88 183 VAL A O 1
ATOM 1378 N N . ALA A 1 184 ? -2.940 -9.771 14.040 1.00 86.94 184 ALA A N 1
ATOM 1379 C CA . ALA A 1 184 ? -3.989 -10.786 13.951 1.00 86.94 184 ALA A CA 1
ATOM 1380 C C . ALA A 1 184 ? -3.971 -11.740 15.161 1.00 86.94 184 ALA A C 1
ATOM 1382 O O . ALA A 1 184 ? -5.013 -12.015 15.759 1.00 86.94 184 ALA A O 1
ATOM 1383 N N . SER A 1 185 ? -2.783 -12.190 15.576 1.00 86.12 185 SER A N 1
ATOM 1384 C CA . SER A 1 185 ? -2.615 -13.094 16.719 1.00 86.12 185 SER A CA 1
ATOM 1385 C C . SER A 1 185 ? -2.989 -12.452 18.060 1.00 86.12 185 SER A C 1
ATOM 1387 O O . SER A 1 185 ? -3.613 -13.103 18.897 1.00 86.12 185 SER A O 1
ATOM 1389 N N . ALA A 1 186 ? -2.690 -11.162 18.244 1.00 79.69 186 ALA A N 1
ATOM 1390 C CA . ALA A 1 186 ? -3.078 -10.413 19.436 1.00 79.69 186 ALA A CA 1
ATOM 1391 C C . ALA A 1 186 ? -4.601 -10.228 19.540 1.00 79.69 186 ALA A C 1
ATOM 1393 O O . ALA A 1 186 ? -5.133 -10.141 20.641 1.00 79.69 186 ALA A O 1
ATOM 1394 N N . SER A 1 187 ? -5.299 -10.213 18.399 1.00 66.69 187 SER A N 1
ATOM 1395 C CA . SER A 1 187 ? -6.756 -10.041 18.325 1.00 66.69 187 SER A CA 1
ATOM 1396 C C . SER A 1 187 ? -7.519 -11.328 18.663 1.00 66.69 187 SER A C 1
ATOM 1398 O O . SER A 1 187 ? -8.595 -11.273 19.252 1.00 66.69 187 SER A O 1
ATOM 1400 N N . GLY A 1 188 ? -6.963 -12.495 18.311 1.00 57.91 188 GLY A N 1
ATOM 1401 C CA . GLY A 1 188 ? -7.569 -13.810 18.568 1.00 57.91 188 GLY A CA 1
ATOM 1402 C C . GLY A 1 188 ? -7.363 -14.359 19.986 1.00 57.91 188 GLY A C 1
ATOM 1403 O O . GLY A 1 188 ? -7.917 -15.404 20.318 1.00 57.91 188 GLY A O 1
ATOM 1404 N N . ALA A 1 189 ? -6.564 -13.679 20.813 1.00 46.25 189 ALA A N 1
ATOM 1405 C CA . ALA A 1 189 ? -6.314 -14.030 22.214 1.00 46.25 189 ALA A CA 1
ATOM 1406 C C . ALA A 1 189 ? -7.243 -13.297 23.209 1.00 46.25 189 ALA A C 1
ATOM 1408 O O . ALA A 1 189 ? -7.043 -13.415 24.421 1.00 46.25 189 ALA A O 1
ATOM 1409 N N . SER A 1 190 ? -8.229 -12.549 22.699 1.00 39.56 190 SER A N 1
ATOM 1410 C CA . SER A 1 190 ? -9.192 -11.732 23.458 1.00 39.56 190 SER A CA 1
ATOM 1411 C C . SER A 1 190 ? -10.593 -12.329 23.477 1.00 39.56 190 SER A C 1
ATOM 1413 O O . SER A 1 190 ? -11.072 -12.734 22.397 1.00 39.56 190 SER A O 1
#

InterPro domains:
  IPR000719 Protein kinase domain [PF00069] (32-176)
  IPR000719 Protein kinase domain [PS50011] (1-184)
  IPR011009 Protein kinase-like domain superfamily [SSF56112] (28-180)
  IPR046959 Pollen receptor-like kinase 1-6/SFR4-like [PTHR48007] (2-183)

Solvent-accessible surface area (backbone atoms only — not comparable to full-atom values): 11077 Å² total; per-residue (Å²): 115,70,74,55,43,79,74,64,75,53,77,93,71,86,56,56,47,100,86,68,48,53,70,81,54,80,77,78,78,77,50,44,33,41,53,42,60,95,30,50,45,65,52,97,84,66,51,80,42,82,49,64,68,69,43,60,87,77,46,57,77,92,49,34,68,80,75,27,49,27,43,63,32,59,61,33,44,56,35,48,76,69,75,45,89,66,79,74,40,63,52,28,40,29,25,31,48,15,52,38,51,43,27,69,48,34,69,45,61,49,22,78,78,47,95,54,100,77,62,63,44,59,53,66,63,52,48,46,51,22,59,74,72,73,43,44,73,77,55,43,22,68,72,53,45,76,74,62,36,68,56,54,46,55,50,50,53,53,21,41,43,24,49,42,70,50,60,84,73,25,62,53,68,69,56,49,49,51,56,53,50,51,47,54,55,64,58,73,78,108

Secondary structure (DSSP, 8-state):
-HHHHHHH-------B-TTS-BTTSPPPPPP-S---GGGEEE-TT--EEE--TT-GGGS-TTTHHHH-GGGGSHHHHHHHHTT--PPP-HHHHHHHHHHHHHHHHH-PPBGGG-SSSSSSB-HHHHHHHHHHHT-GGGTS-HHHHHTTTHHHHHHHHHHHHHT-SSTTTSPPHHHHHHHHHHHHHHHTT-

Organism: Triticum urartu (NCBI:txid4572)